Protein AF-A0A1X0RLH8-F1 (afdb_monomer)

Nearest PDB structures (foldseek):
  1o7k-assembly1_C  TM=4.713E-01  e=7.489E+00  Homo sapiens
  7r5j-assembly1_K0  TM=2.345E-01  e=4.997E+00  Homo sapiens

Secondary structure (DSSP, 8-state):
---EEEEEEEEEEEEEEEGGGSSS------EEEPPHHHHHHHHHHHTT-SEEEESS-TT-SEEEESS----------S----------------------SSEEEEBTTTEEEEEEEEEEEEEE-TTS-EEEEEPPHHHHHHHHHHTTT--EEEE--TT-SS-EEEEEPS---TT-SEEEEEEEE-----HHHHHHHHHHHHHHHHTTSSSSS------------

pLDDT: mean 72.89, std 20.02, range [35.66, 94.94]

Mean predicted aligned error: 16.93 Å

Radius of gyration: 30.07 Å; Cα contacts (8 Å, |Δi|>4): 286; chains: 1; bounding box: 44×71×114 Å

InterPro domains:
  IPR004170 WWE domain [PF02825] (14-68)

Solvent-accessible surface area (backbone atoms only — not comparable to full-atom values): 14091 Å² total; per-residue (Å²): 129,85,61,63,30,53,25,35,39,33,57,40,82,45,43,31,34,42,37,55,70,31,94,62,91,39,89,50,91,43,76,39,72,55,53,73,68,47,39,53,53,50,60,65,32,61,84,77,43,53,50,45,75,37,78,66,47,92,71,42,39,28,34,41,34,66,52,82,81,70,75,78,77,77,82,73,71,95,79,82,82,92,76,90,78,94,74,93,72,77,81,77,79,70,80,68,72,69,83,66,95,37,58,78,41,37,54,82,75,46,27,43,79,48,77,41,82,45,44,34,34,53,35,83,40,98,88,73,47,81,45,79,42,72,54,48,79,70,51,39,54,53,57,64,65,32,66,75,87,48,48,66,48,82,44,73,45,93,92,44,100,58,66,31,36,38,39,43,56,77,88,66,77,85,83,53,58,65,42,84,42,37,36,34,33,57,66,77,71,52,66,69,57,53,52,51,52,50,54,53,53,50,47,63,56,54,65,74,70,69,81,81,80,82,81,89,83,81,92,75,90,79,86,82,134

Sequence (225 aa):
MDHTRGIFRTLEPVWYFQSNLAAVNQLNHEWSRFDDQSQYILENAYHTQSDCTLSQSSLGPCTVVFKSAIPKKDRRSMFSLPIKEHHSSMPTLRTVSAPAMGRTFILNKHIRRTVSPVWWFEQDLPDGSKGMCRFDDRNQVRLEALSEGRTRLVLQDNAFDVPFTVVLDGPKDRELKEEVRGFLYFETVSTAFQLAYNALQDKSHQESYLYDDQLETGLTRRFSI

Organism: Rhizopus microsporus (NCBI:txid58291)

Foldseek 3Di:
DFQKKWKKKAWDKWKWFQPVLQPPPDPDRDIDTKDPVVRVQCVVCLVPHQKGWDCDISNHTEIEGNHPPPPPPPPPDPDDDDDDDDDDDDPDPPPPPPPRPHYYHYEPPGMDIDIAMWMWIWDQDPVRDIDIDTFDPVVRVVVVVCLPPHQKDWDDGPVDPDIKMGGFDHNDDPPDRMDRGGMIGDPPDPVVVVVVVVVVVVVVVVVVPPPPPPDDDDDDDDDDD

Structure (mmCIF, N/CA/C/O backbone):
data_AF-A0A1X0RLH8-F1
#
_entry.id   AF-A0A1X0RLH8-F1
#
loop_
_atom_site.group_PDB
_atom_site.id
_atom_site.type_symbol
_atom_site.label_atom_id
_atom_site.label_alt_id
_atom_site.label_comp_id
_atom_site.label_asym_id
_atom_site.label_entity_id
_atom_site.label_seq_id
_atom_site.pdbx_PDB_ins_code
_atom_site.Cartn_x
_atom_site.Cartn_y
_atom_site.Cartn_z
_atom_site.occupancy
_atom_site.B_iso_or_equiv
_atom_site.auth_seq_id
_atom_site.auth_comp_id
_atom_site.auth_asym_id
_atom_site.auth_atom_id
_atom_site.pdbx_PDB_model_num
ATOM 1 N N . MET A 1 1 ? -10.562 14.704 25.749 1.00 41.97 1 MET A N 1
ATOM 2 C CA . MET A 1 1 ? -10.357 14.947 24.308 1.00 41.97 1 MET A CA 1
ATOM 3 C C . MET A 1 1 ? -10.370 13.593 23.649 1.00 41.97 1 MET A C 1
ATOM 5 O O . MET A 1 1 ? -9.710 12.697 24.162 1.00 41.97 1 MET A O 1
ATOM 9 N N . ASP A 1 2 ? -11.204 13.410 22.637 1.00 49.22 2 ASP A N 1
ATOM 10 C CA . ASP A 1 2 ? -11.434 12.102 22.034 1.00 49.22 2 ASP A CA 1
ATOM 11 C C . ASP A 1 2 ? -10.179 11.654 21.284 1.00 49.22 2 ASP A C 1
ATOM 13 O O . ASP A 1 2 ? -9.870 12.143 20.204 1.00 49.22 2 ASP A O 1
ATOM 17 N N . HIS A 1 3 ? -9.435 10.724 21.885 1.00 72.38 3 HIS A N 1
ATOM 18 C CA . HIS A 1 3 ? -8.233 10.114 21.314 1.00 72.38 3 HIS A CA 1
ATOM 19 C C . HIS A 1 3 ? -8.620 9.018 20.305 1.00 72.38 3 HIS A C 1
ATOM 21 O O . HIS A 1 3 ? -8.108 7.899 20.353 1.00 72.38 3 HIS A O 1
ATOM 27 N N . THR A 1 4 ? -9.592 9.321 19.446 1.00 84.19 4 THR A N 1
ATOM 28 C CA . THR A 1 4 ? -10.105 8.397 18.434 1.00 84.19 4 THR A CA 1
ATOM 29 C C . THR A 1 4 ? -9.594 8.837 17.074 1.00 84.19 4 THR A C 1
ATOM 31 O O . THR A 1 4 ? -9.711 10.009 16.726 1.00 84.19 4 THR A O 1
ATOM 34 N N . ARG A 1 5 ? -9.029 7.908 16.303 1.00 89.38 5 ARG A N 1
ATOM 35 C CA . ARG A 1 5 ? -8.501 8.167 14.956 1.00 89.38 5 ARG A CA 1
ATOM 36 C C . ARG A 1 5 ? -9.155 7.228 13.957 1.00 89.38 5 ARG A C 1
ATOM 38 O O . ARG A 1 5 ? -9.332 6.049 14.254 1.00 89.38 5 ARG A O 1
ATOM 45 N N . GLY A 1 6 ? -9.512 7.736 12.782 1.00 90.50 6 GLY A N 1
ATOM 46 C CA . GLY A 1 6 ? -10.029 6.901 11.700 1.00 90.50 6 GLY A CA 1
ATOM 47 C C . GLY A 1 6 ? -8.963 5.940 11.173 1.00 90.50 6 GLY A C 1
ATOM 48 O O . GLY A 1 6 ? -7.783 6.290 11.115 1.00 90.50 6 GLY A O 1
ATOM 49 N N . ILE A 1 7 ? -9.384 4.735 10.788 1.00 91.44 7 ILE A N 1
ATOM 50 C CA . ILE A 1 7 ? -8.547 3.738 10.114 1.00 91.44 7 ILE A CA 1
ATOM 51 C C . ILE A 1 7 ? -9.090 3.489 8.717 1.00 91.44 7 ILE A C 1
ATOM 53 O O . ILE A 1 7 ? -10.290 3.277 8.519 1.00 91.44 7 ILE A O 1
ATOM 57 N N . PHE A 1 8 ? -8.175 3.447 7.759 1.00 90.38 8 PHE A N 1
ATOM 58 C CA . PHE A 1 8 ? -8.491 3.324 6.348 1.00 90.38 8 PHE A CA 1
ATOM 59 C C . PHE A 1 8 ? -7.667 2.202 5.729 1.00 90.38 8 PHE A C 1
ATOM 61 O O . PHE A 1 8 ? -6.520 1.971 6.118 1.00 90.38 8 PHE A O 1
ATOM 68 N N . ARG A 1 9 ? -8.249 1.515 4.749 1.00 89.06 9 ARG A N 1
ATOM 69 C CA . ARG A 1 9 ? -7.548 0.546 3.905 1.00 89.06 9 ARG A CA 1
ATOM 70 C C . ARG A 1 9 ? -7.634 1.013 2.464 1.00 89.06 9 ARG A C 1
ATOM 72 O O . ARG A 1 9 ? -8.730 1.245 1.960 1.00 89.06 9 ARG A O 1
ATOM 79 N N . THR A 1 10 ? -6.488 1.120 1.808 1.00 90.12 10 THR A N 1
ATOM 80 C CA . THR A 1 10 ? -6.389 1.410 0.377 1.00 90.12 10 THR A CA 1
ATOM 81 C C . THR A 1 10 ? -5.783 0.228 -0.364 1.00 90.12 10 THR A C 1
ATOM 83 O O . THR A 1 10 ? -5.156 -0.649 0.233 1.00 90.12 10 THR A O 1
ATOM 86 N N . LEU A 1 11 ? -5.991 0.185 -1.677 1.00 89.69 11 LEU A N 1
ATOM 87 C CA . LEU A 1 11 ? -5.309 -0.736 -2.579 1.00 89.69 11 LEU A CA 1
ATOM 88 C C . LEU A 1 11 ? -4.270 0.034 -3.390 1.00 89.69 11 LEU A C 1
ATOM 90 O O . LEU A 1 11 ? -4.620 0.813 -4.278 1.00 89.69 11 LEU A O 1
ATOM 94 N N . GLU A 1 12 ? -2.994 -0.210 -3.109 1.00 89.62 12 GLU A N 1
ATOM 95 C CA . GLU A 1 12 ? -1.893 0.513 -3.742 1.00 89.62 12 GLU A CA 1
ATOM 96 C C . GLU A 1 12 ? -1.077 -0.390 -4.662 1.00 89.62 12 GLU A C 1
ATOM 98 O O . GLU A 1 12 ? -0.872 -1.573 -4.364 1.00 89.62 12 GLU A O 1
ATOM 103 N N . PRO A 1 13 ? -0.588 0.139 -5.794 1.00 91.69 13 PRO A N 1
ATOM 104 C CA . PRO A 1 13 ? 0.388 -0.572 -6.592 1.00 91.69 13 PRO A CA 1
ATOM 105 C C . PRO A 1 13 ? 1.715 -0.654 -5.839 1.00 91.69 13 PRO A C 1
ATOM 107 O O . PRO A 1 13 ? 2.260 0.351 -5.392 1.00 91.69 13 PRO A O 1
ATOM 110 N N . VAL A 1 14 ? 2.248 -1.868 -5.726 1.00 92.75 14 VAL A N 1
ATOM 111 C CA . VAL A 1 14 ? 3.523 -2.129 -5.061 1.00 92.75 14 VAL A CA 1
ATOM 112 C C . VAL A 1 14 ? 4.443 -2.914 -5.984 1.00 92.75 14 VAL A C 1
ATOM 114 O O . VAL A 1 14 ? 4.065 -3.909 -6.611 1.00 92.75 14 VAL A O 1
ATOM 117 N N . TRP A 1 15 ? 5.681 -2.447 -6.038 1.00 94.62 15 TRP A N 1
ATOM 118 C CA . TRP A 1 15 ? 6.774 -2.982 -6.821 1.00 94.62 15 TRP A CA 1
ATOM 119 C C . TRP A 1 15 ? 7.726 -3.787 -5.941 1.00 94.62 15 TRP A C 1
ATOM 121 O O . TRP A 1 15 ? 8.166 -3.333 -4.880 1.00 94.62 15 TRP A O 1
ATOM 131 N N . TYR A 1 16 ? 8.072 -4.976 -6.420 1.00 93.69 16 TYR A N 1
ATOM 132 C CA . TYR A 1 16 ? 8.975 -5.912 -5.765 1.00 93.69 16 TYR A CA 1
ATOM 133 C C . TYR A 1 16 ? 10.093 -6.336 -6.711 1.00 93.69 16 TYR A C 1
ATOM 135 O O . TYR A 1 16 ? 9.887 -6.437 -7.920 1.00 93.69 16 TYR A O 1
ATOM 143 N N . PHE A 1 17 ? 11.251 -6.666 -6.157 1.00 92.75 17 PHE A N 1
ATOM 144 C CA . PHE A 1 17 ? 12.374 -7.268 -6.865 1.00 92.75 17 PHE A CA 1
ATOM 145 C C . PHE A 1 17 ? 12.786 -8.581 -6.202 1.00 92.75 17 PHE A C 1
ATOM 147 O O . PHE A 1 17 ? 12.526 -8.794 -5.019 1.00 92.75 17 PHE A O 1
ATOM 154 N N . GLN A 1 18 ? 13.424 -9.472 -6.957 1.00 90.31 18 GLN A N 1
ATOM 155 C CA . GLN A 1 18 ? 13.979 -10.696 -6.380 1.00 90.31 18 GLN A CA 1
ATOM 156 C C . GLN A 1 18 ? 15.197 -10.365 -5.512 1.00 90.31 18 GLN A C 1
ATOM 158 O O . GLN A 1 18 ? 16.132 -9.715 -5.978 1.00 90.31 18 GLN A O 1
ATOM 163 N N . SER A 1 19 ? 15.206 -10.825 -4.264 1.00 86.19 19 SER A N 1
ATOM 164 C CA . SER A 1 19 ? 16.234 -10.504 -3.267 1.00 86.19 19 SER A CA 1
ATOM 165 C C . SER A 1 19 ? 17.647 -10.908 -3.707 1.00 86.19 19 SER A C 1
ATOM 167 O O . SER A 1 19 ? 18.605 -10.185 -3.453 1.00 86.19 19 SER A O 1
ATOM 169 N N . ASN A 1 20 ? 17.778 -11.986 -4.486 1.00 83.00 20 ASN A N 1
ATOM 170 C CA . ASN A 1 20 ? 19.047 -12.430 -5.076 1.00 83.00 20 ASN A CA 1
ATOM 171 C C . ASN A 1 20 ? 19.673 -11.442 -6.088 1.00 83.00 20 ASN A C 1
ATOM 173 O O . ASN A 1 20 ? 20.815 -11.632 -6.508 1.00 83.00 20 ASN A O 1
ATOM 177 N N . LEU A 1 21 ? 18.941 -10.406 -6.512 1.00 82.00 21 LEU A N 1
ATOM 178 C CA . LEU A 1 21 ? 19.456 -9.333 -7.367 1.00 82.00 21 LEU A CA 1
ATOM 179 C C . LEU A 1 21 ? 20.222 -8.279 -6.560 1.00 82.00 21 LEU A C 1
ATOM 181 O O . LEU A 1 21 ? 21.076 -7.582 -7.125 1.00 82.00 21 LEU A O 1
ATOM 185 N N . ALA A 1 22 ? 19.927 -8.154 -5.262 1.00 77.88 22 ALA A N 1
ATOM 186 C CA . ALA A 1 22 ? 20.691 -7.313 -4.359 1.00 77.88 22 ALA A CA 1
ATOM 187 C C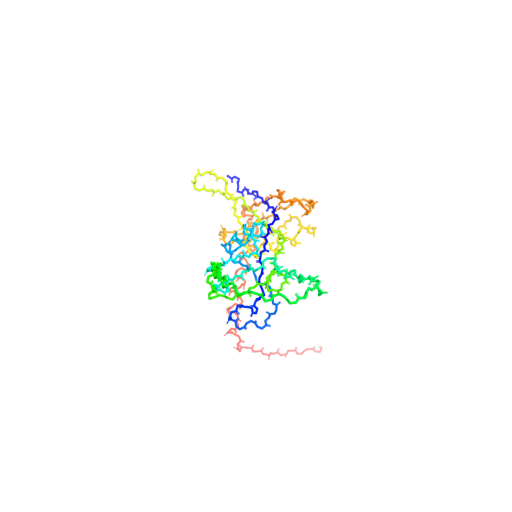 . ALA A 1 22 ? 22.068 -7.954 -4.143 1.00 77.88 22 ALA A C 1
ATOM 189 O O . ALA A 1 22 ? 22.188 -9.155 -3.919 1.00 77.88 22 ALA A O 1
ATOM 190 N N . ALA A 1 23 ? 23.134 -7.156 -4.225 1.00 63.75 23 ALA A N 1
ATOM 191 C CA . ALA A 1 23 ? 24.523 -7.631 -4.188 1.00 63.75 23 ALA A CA 1
ATOM 192 C C . ALA A 1 23 ? 24.965 -8.236 -2.833 1.00 63.75 23 ALA A C 1
ATOM 194 O O . ALA A 1 23 ? 26.146 -8.508 -2.635 1.00 63.75 23 ALA A O 1
ATOM 195 N N . VAL A 1 24 ? 24.038 -8.438 -1.897 1.00 58.38 24 VAL A N 1
ATOM 196 C CA . VAL A 1 24 ? 24.303 -8.879 -0.531 1.00 58.38 24 VAL A CA 1
ATOM 197 C C . VAL A 1 24 ? 23.815 -10.313 -0.393 1.00 58.38 24 VAL A C 1
ATOM 199 O O . VAL A 1 24 ? 22.641 -10.489 -0.127 1.00 58.38 24 VAL A O 1
ATOM 202 N N . ASN A 1 25 ? 24.691 -11.305 -0.609 1.00 52.59 25 ASN A N 1
ATOM 203 C CA . ASN A 1 25 ? 24.665 -12.704 -0.119 1.00 52.59 25 ASN A CA 1
ATOM 204 C C . ASN A 1 25 ? 23.307 -13.387 0.195 1.00 52.59 25 ASN A C 1
ATOM 206 O O . ASN A 1 25 ? 23.233 -14.267 1.050 1.00 52.59 25 ASN A O 1
ATOM 210 N N . GLN A 1 26 ? 22.230 -13.032 -0.496 1.00 56.72 26 GLN A N 1
ATOM 211 C CA . GLN A 1 26 ? 20.898 -13.569 -0.280 1.00 56.72 26 GLN A CA 1
ATOM 212 C C . GLN A 1 26 ? 20.671 -14.632 -1.349 1.00 56.72 26 GLN A C 1
ATOM 214 O O . GLN A 1 26 ? 20.258 -14.354 -2.471 1.00 56.72 26 GLN A O 1
ATOM 219 N N . LEU A 1 27 ? 20.979 -15.879 -0.986 1.00 58.53 27 LEU A N 1
ATOM 220 C CA . LEU A 1 27 ? 20.649 -17.073 -1.775 1.00 58.53 27 LEU A CA 1
ATOM 221 C C . LEU A 1 27 ? 19.135 -17.354 -1.806 1.00 58.53 27 LEU A C 1
ATOM 223 O O . LEU A 1 27 ? 18.689 -18.274 -2.489 1.00 58.53 27 LEU A O 1
ATOM 227 N N . ASN A 1 28 ? 18.339 -16.568 -1.082 1.00 66.69 28 ASN A N 1
ATOM 228 C CA . ASN A 1 28 ? 16.902 -16.749 -1.000 1.00 66.69 28 ASN A CA 1
ATOM 229 C C . ASN A 1 28 ? 16.221 -16.122 -2.223 1.00 66.69 28 ASN A C 1
ATOM 231 O O . ASN A 1 28 ? 16.424 -14.952 -2.550 1.00 66.69 28 ASN A O 1
ATOM 235 N N . HIS A 1 29 ? 15.354 -16.895 -2.879 1.00 74.69 29 HIS A N 1
ATOM 236 C CA . HIS A 1 29 ? 14.470 -16.432 -3.955 1.00 74.69 29 HIS A CA 1
ATOM 237 C C . HIS A 1 29 ? 13.247 -15.671 -3.417 1.00 74.69 29 HIS A C 1
ATOM 239 O O . HIS A 1 29 ? 12.123 -15.844 -3.895 1.00 74.69 29 HIS A O 1
ATOM 245 N N . GLU A 1 30 ? 13.462 -14.850 -2.396 1.00 86.31 30 GLU A N 1
ATOM 246 C CA . GLU A 1 30 ? 12.427 -14.013 -1.806 1.00 86.31 30 GLU A CA 1
ATOM 247 C C . GLU A 1 30 ? 12.185 -12.763 -2.660 1.00 86.31 30 GLU A C 1
ATOM 249 O O . GLU A 1 30 ? 12.965 -12.422 -3.555 1.00 86.31 30 GLU A O 1
ATOM 254 N N . TRP A 1 31 ? 11.042 -12.119 -2.429 1.00 88.44 31 TRP A N 1
ATOM 255 C CA . TRP A 1 31 ? 10.674 -10.866 -3.078 1.00 88.44 31 TRP A CA 1
ATOM 256 C C . TRP A 1 31 ? 10.761 -9.743 -2.054 1.00 88.44 31 TRP A C 1
ATOM 258 O O . TRP A 1 31 ? 10.062 -9.764 -1.044 1.00 88.44 31 TRP A O 1
ATOM 268 N N . SER A 1 32 ? 11.587 -8.744 -2.338 1.00 89.75 32 SER A N 1
ATOM 269 C CA . SER A 1 32 ? 11.759 -7.560 -1.502 1.00 89.75 32 SER A CA 1
ATOM 270 C C . SER A 1 32 ? 11.068 -6.358 -2.134 1.00 89.75 32 SER A C 1
ATOM 272 O O . SER A 1 32 ? 11.054 -6.202 -3.356 1.00 89.75 32 SER A O 1
ATOM 274 N N . ARG A 1 33 ? 10.460 -5.516 -1.298 1.00 89.50 33 ARG A N 1
ATOM 275 C CA . ARG A 1 33 ? 9.772 -4.293 -1.724 1.00 89.50 33 ARG A CA 1
ATOM 276 C C . ARG A 1 33 ? 10.803 -3.211 -2.079 1.00 89.50 33 ARG A C 1
ATOM 278 O O . ARG A 1 33 ? 11.802 -3.070 -1.380 1.00 89.50 33 ARG A O 1
ATOM 285 N N . PHE A 1 34 ? 10.559 -2.447 -3.145 1.00 91.94 34 PHE A N 1
ATOM 286 C CA . PHE A 1 34 ? 11.322 -1.219 -3.424 1.00 91.94 34 PHE A CA 1
ATOM 287 C C . PHE A 1 34 ? 11.038 -0.127 -2.383 1.00 91.94 34 PHE A C 1
ATOM 289 O O . PHE A 1 34 ? 9.922 -0.061 -1.865 1.00 91.94 34 PHE A O 1
ATOM 296 N N . ASP A 1 35 ? 12.012 0.752 -2.138 1.00 91.12 35 ASP A N 1
ATOM 297 C CA . ASP A 1 35 ? 11.838 1.964 -1.328 1.00 91.12 35 ASP A CA 1
ATOM 298 C C . ASP A 1 35 ? 10.769 2.907 -1.911 1.00 91.12 35 ASP A C 1
ATOM 300 O O . ASP A 1 35 ? 10.480 2.863 -3.108 1.00 91.12 35 ASP A O 1
ATOM 304 N N . ASP A 1 36 ? 10.185 3.769 -1.075 1.00 89.00 36 ASP A N 1
ATOM 305 C CA . ASP A 1 36 ? 9.026 4.590 -1.456 1.00 89.00 36 ASP A CA 1
ATOM 306 C C . ASP A 1 36 ? 9.303 5.527 -2.647 1.00 89.00 36 ASP A C 1
ATOM 308 O O . ASP A 1 36 ? 8.425 5.734 -3.488 1.00 89.00 36 ASP A O 1
ATOM 312 N N . GLN A 1 37 ? 10.535 6.029 -2.791 1.00 92.44 37 GLN A N 1
ATOM 313 C CA . GLN A 1 37 ? 10.908 6.869 -3.930 1.00 92.44 37 GLN A CA 1
ATOM 314 C C . GLN A 1 37 ? 10.928 6.053 -5.229 1.00 92.44 37 GLN A C 1
ATOM 316 O O . GLN A 1 37 ? 10.357 6.468 -6.242 1.00 92.44 37 GLN A O 1
ATOM 321 N N . SER A 1 38 ? 11.545 4.870 -5.204 1.00 94.12 38 SER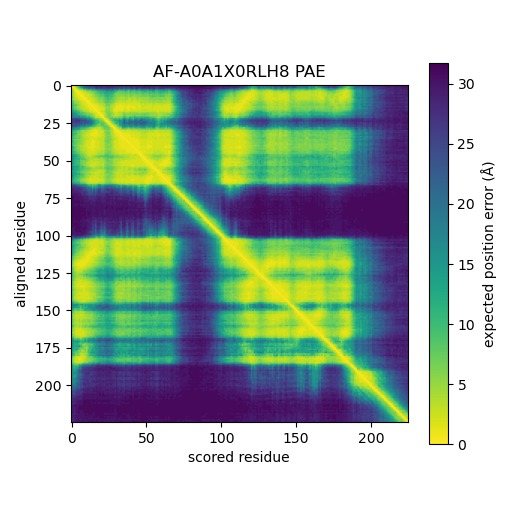 A N 1
ATOM 322 C CA . SER A 1 38 ? 11.552 3.943 -6.339 1.00 94.12 38 SER A CA 1
ATOM 323 C C . SER A 1 38 ? 10.138 3.470 -6.703 1.00 94.12 38 SER A C 1
ATOM 325 O O . SER A 1 38 ? 9.817 3.390 -7.889 1.00 94.12 38 SER A O 1
ATOM 327 N N . GLN A 1 39 ? 9.274 3.205 -5.713 1.00 93.62 39 GLN A N 1
ATOM 328 C CA . GLN A 1 39 ? 7.858 2.858 -5.927 1.00 93.62 39 GLN A CA 1
ATOM 329 C C . GLN A 1 39 ? 7.141 3.939 -6.741 1.00 93.62 39 GLN A C 1
ATOM 331 O O . GLN A 1 39 ? 6.523 3.643 -7.765 1.00 93.62 39 GLN A O 1
ATOM 336 N N . TYR A 1 40 ? 7.274 5.196 -6.306 1.00 92.81 40 TYR A N 1
ATOM 337 C CA . TYR A 1 40 ? 6.650 6.349 -6.950 1.00 92.81 40 TYR A CA 1
ATOM 338 C C . TYR A 1 40 ? 7.135 6.539 -8.394 1.00 92.81 40 TYR A C 1
ATOM 340 O O . TYR A 1 40 ? 6.331 6.729 -9.310 1.00 92.81 40 TYR A O 1
ATOM 348 N N . ILE A 1 41 ? 8.449 6.454 -8.621 1.00 94.31 41 ILE A N 1
ATOM 349 C CA . ILE A 1 41 ? 9.037 6.631 -9.955 1.00 94.31 41 ILE A CA 1
ATOM 350 C C . ILE A 1 41 ? 8.574 5.523 -10.913 1.00 94.31 41 ILE A C 1
ATOM 352 O O . ILE A 1 41 ? 8.163 5.819 -12.039 1.00 94.31 41 ILE A O 1
ATOM 356 N N . LEU A 1 42 ? 8.613 4.260 -10.472 1.00 94.94 42 LEU A N 1
ATOM 357 C CA . LEU A 1 42 ? 8.204 3.119 -11.294 1.00 94.94 42 LEU A CA 1
ATOM 358 C C . LEU A 1 42 ? 6.725 3.191 -11.666 1.00 94.94 42 LEU A C 1
ATOM 360 O O . LEU A 1 42 ? 6.385 2.977 -12.829 1.00 94.94 42 LEU A O 1
ATOM 364 N N . GLU A 1 43 ? 5.854 3.521 -10.712 1.00 94.88 43 GLU A N 1
ATOM 365 C CA . GLU A 1 43 ? 4.417 3.586 -10.971 1.00 94.88 43 GLU A CA 1
ATOM 366 C C . GLU A 1 43 ? 4.052 4.700 -11.960 1.00 94.88 43 GLU A C 1
ATOM 368 O O . GLU A 1 43 ? 3.265 4.470 -12.881 1.00 94.88 43 GLU A O 1
ATOM 373 N N . ASN A 1 44 ? 4.678 5.875 -11.846 1.00 93.44 44 ASN A N 1
ATOM 374 C CA . ASN A 1 44 ? 4.454 6.979 -12.783 1.00 93.44 44 ASN A CA 1
ATOM 375 C C . ASN A 1 44 ? 4.922 6.648 -14.208 1.00 93.44 44 ASN A C 1
ATOM 377 O O . ASN A 1 44 ? 4.258 6.991 -15.193 1.00 93.44 44 ASN A O 1
ATOM 381 N N . ALA A 1 45 ? 6.064 5.968 -14.332 1.00 93.38 45 ALA A N 1
ATOM 382 C CA . ALA A 1 45 ? 6.611 5.584 -15.627 1.00 93.38 45 ALA A CA 1
ATOM 383 C C . ALA A 1 45 ? 5.843 4.413 -16.265 1.00 93.38 45 ALA A C 1
ATOM 385 O O . ALA A 1 45 ? 5.743 4.341 -17.489 1.00 93.38 45 ALA A O 1
ATOM 386 N N . TYR A 1 46 ? 5.255 3.516 -15.468 1.00 93.31 46 TYR A N 1
ATOM 387 C CA . TYR A 1 46 ? 4.650 2.271 -15.951 1.00 93.31 46 TYR A CA 1
ATOM 388 C C . TYR A 1 46 ? 3.541 2.463 -16.995 1.00 93.31 46 TYR A C 1
ATOM 390 O O . TYR A 1 46 ? 3.450 1.698 -17.960 1.00 93.31 46 TYR A O 1
ATOM 398 N N . HIS A 1 47 ? 2.712 3.497 -16.833 1.00 87.69 47 HIS A N 1
ATOM 399 C CA . HIS A 1 47 ? 1.592 3.760 -17.745 1.00 87.69 47 HIS A CA 1
ATOM 400 C C . HIS A 1 47 ? 2.007 4.513 -19.013 1.00 87.69 47 HIS A C 1
ATOM 402 O O . HIS A 1 47 ? 1.304 4.447 -20.021 1.00 87.69 47 HIS A O 1
ATOM 408 N N . THR A 1 48 ? 3.144 5.213 -18.983 1.00 88.69 48 THR A N 1
ATOM 409 C CA . THR A 1 48 ? 3.535 6.183 -20.020 1.00 88.69 48 THR A CA 1
ATOM 410 C C . THR A 1 48 ? 4.773 5.774 -20.819 1.00 88.69 48 THR A C 1
ATOM 412 O O . THR A 1 48 ? 4.906 6.171 -21.976 1.00 88.69 48 THR A O 1
ATOM 415 N N . GLN A 1 49 ? 5.658 4.955 -20.248 1.00 91.06 49 GLN A N 1
ATOM 416 C CA . GLN A 1 49 ? 6.966 4.609 -20.810 1.00 91.06 49 GLN A CA 1
ATOM 417 C C . GLN A 1 49 ? 7.089 3.100 -21.091 1.00 91.06 49 GLN A C 1
ATOM 419 O O . GLN A 1 49 ? 6.294 2.277 -20.631 1.00 91.06 49 GLN A O 1
ATOM 424 N N . SER A 1 50 ? 8.076 2.716 -21.905 1.00 90.06 50 SER A N 1
ATOM 425 C CA . SER A 1 50 ? 8.431 1.306 -22.153 1.00 90.06 50 SER A CA 1
ATOM 426 C C . SER A 1 50 ? 9.365 0.732 -21.092 1.00 90.06 50 SER A C 1
ATOM 428 O O . SER A 1 50 ? 9.361 -0.476 -20.843 1.00 90.06 50 SER A O 1
ATOM 430 N N . ASP A 1 51 ? 10.156 1.605 -20.488 1.00 92.75 51 ASP A N 1
ATOM 431 C CA . ASP A 1 51 ? 11.176 1.343 -19.492 1.00 92.75 51 ASP A CA 1
ATOM 432 C C . ASP A 1 51 ? 11.306 2.546 -18.549 1.00 92.75 51 ASP A C 1
ATOM 434 O O . ASP A 1 51 ? 10.747 3.612 -18.790 1.00 92.75 51 ASP A O 1
ATOM 438 N N . CYS A 1 52 ? 12.007 2.352 -17.439 1.00 93.62 52 CYS A N 1
ATOM 439 C CA . CYS A 1 52 ? 12.235 3.367 -16.426 1.00 93.62 52 CYS A CA 1
ATOM 440 C C . CYS A 1 52 ? 13.640 3.207 -15.856 1.00 93.62 52 CYS A C 1
ATOM 442 O O . CYS A 1 52 ? 14.027 2.110 -15.454 1.00 93.62 52 CYS A O 1
ATOM 444 N N . THR A 1 53 ? 14.407 4.292 -15.808 1.00 93.12 53 THR A N 1
ATOM 445 C CA . THR A 1 53 ? 15.746 4.282 -15.213 1.00 93.12 53 THR A CA 1
ATOM 446 C C . THR A 1 53 ? 15.684 4.809 -13.787 1.00 93.12 53 THR A C 1
ATOM 448 O O . THR A 1 53 ? 15.284 5.947 -13.553 1.00 93.12 53 THR A O 1
ATOM 451 N N . LEU A 1 54 ? 16.114 3.979 -12.841 1.00 92.12 54 LEU A N 1
ATOM 452 C CA . LEU A 1 54 ? 16.286 4.324 -11.438 1.00 92.12 54 LEU A CA 1
ATOM 453 C C . LEU A 1 54 ? 17.756 4.662 -11.195 1.00 92.12 54 LEU A C 1
ATOM 455 O O . LEU A 1 54 ? 18.615 3.781 -11.207 1.00 92.12 54 LEU A O 1
ATOM 459 N N . SER A 1 55 ? 18.054 5.940 -10.967 1.00 87.94 55 SER A N 1
ATOM 460 C CA . SER A 1 55 ? 19.419 6.397 -10.662 1.00 87.94 55 SER A CA 1
ATOM 461 C C . SER A 1 55 ? 19.885 5.960 -9.271 1.00 87.94 55 SER A C 1
ATOM 463 O O . SER A 1 55 ? 21.072 5.724 -9.061 1.00 87.94 55 SER A O 1
ATOM 465 N N . GLN A 1 56 ? 18.954 5.852 -8.323 1.00 85.06 56 GLN A N 1
ATOM 466 C CA . GLN A 1 56 ? 19.182 5.392 -6.956 1.00 85.06 56 GLN A CA 1
ATOM 467 C C . GLN A 1 56 ? 18.060 4.418 -6.599 1.00 85.06 56 GLN A C 1
ATOM 469 O O . GLN A 1 56 ? 16.890 4.741 -6.777 1.00 85.06 56 GLN A O 1
ATOM 474 N N . SER A 1 57 ? 18.423 3.216 -6.160 1.00 87.00 57 SER A N 1
ATOM 475 C CA . SER A 1 57 ? 17.485 2.196 -5.683 1.00 87.00 57 SER A CA 1
ATOM 476 C C . SER A 1 57 ? 18.214 1.223 -4.758 1.00 87.00 57 SER A C 1
ATOM 478 O O . SER A 1 57 ? 19.450 1.188 -4.746 1.00 87.00 57 SER A O 1
ATOM 480 N N . SER A 1 58 ? 17.476 0.361 -4.056 1.00 85.06 58 SER A N 1
ATOM 481 C CA . SER A 1 58 ? 18.053 -0.747 -3.274 1.00 85.06 58 SER A CA 1
ATOM 482 C C . SER A 1 58 ? 18.930 -1.707 -4.101 1.00 85.06 58 SER A C 1
ATOM 484 O O . SER A 1 58 ? 19.736 -2.445 -3.540 1.00 85.06 58 SER A O 1
ATOM 486 N N . LEU A 1 59 ? 18.803 -1.697 -5.433 1.00 85.44 59 LEU A N 1
ATOM 487 C CA . LEU A 1 59 ? 19.599 -2.499 -6.372 1.00 85.44 59 LEU A CA 1
ATOM 488 C C . LEU A 1 59 ? 20.769 -1.719 -7.001 1.00 85.44 59 LEU A C 1
ATOM 490 O O . LEU A 1 59 ? 21.474 -2.254 -7.860 1.00 85.44 59 LEU A O 1
ATOM 494 N N . GLY A 1 60 ? 20.972 -0.463 -6.595 1.00 86.44 60 GLY A N 1
ATOM 495 C CA . GLY A 1 60 ? 21.849 0.493 -7.268 1.00 86.44 60 GLY A CA 1
ATOM 496 C C . GLY A 1 60 ? 21.219 1.093 -8.535 1.00 86.44 60 GLY A C 1
ATOM 497 O O . GLY A 1 60 ? 20.018 0.919 -8.776 1.00 86.44 60 GLY A O 1
ATOM 498 N N . PRO A 1 61 ? 22.006 1.817 -9.352 1.00 89.50 61 PRO A N 1
ATOM 499 C CA . PRO A 1 61 ? 21.539 2.355 -10.625 1.00 89.50 61 PRO A CA 1
ATOM 500 C C . PRO A 1 61 ? 21.097 1.229 -11.570 1.00 89.50 61 PRO A C 1
ATOM 502 O O . PRO A 1 61 ? 21.867 0.305 -11.856 1.00 89.50 61 PRO A O 1
ATOM 505 N N . CYS A 1 62 ? 19.857 1.275 -12.054 1.00 91.00 62 CYS A N 1
ATOM 506 C CA . CYS A 1 62 ? 19.304 0.226 -12.909 1.00 91.00 62 CYS A CA 1
ATOM 507 C C . CYS A 1 62 ? 18.206 0.731 -13.849 1.00 91.00 62 CYS A C 1
ATOM 509 O O . CYS A 1 62 ? 17.632 1.797 -13.646 1.00 91.00 62 CYS A O 1
ATOM 511 N N . THR A 1 63 ? 17.897 -0.061 -14.874 1.00 93.19 63 THR A N 1
ATOM 512 C CA . THR A 1 63 ? 16.794 0.208 -15.806 1.00 93.19 63 THR A CA 1
ATOM 513 C C . THR A 1 63 ? 15.784 -0.929 -15.747 1.00 93.19 63 THR A C 1
ATOM 515 O O . THR A 1 63 ? 16.137 -2.093 -15.931 1.00 93.19 63 THR A O 1
ATOM 518 N N . VAL A 1 64 ? 14.519 -0.600 -15.504 1.00 93.25 64 VAL A N 1
ATOM 519 C CA . VAL A 1 64 ? 13.390 -1.529 -15.452 1.00 93.25 64 VAL A CA 1
ATOM 520 C C . VAL A 1 64 ? 12.623 -1.461 -16.761 1.00 93.25 64 VAL A C 1
ATOM 522 O O . VAL A 1 64 ? 12.063 -0.428 -17.098 1.00 93.25 64 VAL A O 1
ATOM 525 N N . VAL A 1 65 ? 12.563 -2.567 -17.494 1.00 93.94 65 VAL A N 1
ATOM 526 C CA . VAL A 1 65 ? 11.821 -2.676 -18.754 1.00 93.94 65 VAL A CA 1
ATOM 527 C C . VAL A 1 65 ? 10.424 -3.228 -18.471 1.00 93.94 65 VAL A C 1
ATOM 529 O O . VAL A 1 65 ? 10.284 -4.362 -18.002 1.00 93.94 65 VAL A O 1
ATOM 532 N N . PHE A 1 66 ? 9.386 -2.441 -18.770 1.00 91.56 66 PHE A N 1
ATOM 533 C CA . PHE A 1 66 ? 7.980 -2.791 -18.525 1.00 91.56 66 PHE A CA 1
ATOM 534 C C . PHE A 1 66 ? 7.386 -3.638 -19.644 1.00 91.56 66 PHE A C 1
ATOM 536 O O . PHE A 1 66 ? 6.698 -4.628 -19.398 1.00 91.56 66 PHE A O 1
ATOM 543 N N . LYS A 1 67 ? 7.652 -3.240 -20.889 1.00 83.25 67 LYS A N 1
ATOM 544 C CA . LYS A 1 67 ? 7.191 -3.932 -22.092 1.00 83.25 67 LYS A CA 1
ATOM 545 C C . LYS A 1 67 ? 8.428 -4.391 -22.837 1.00 83.25 67 LYS A C 1
ATOM 547 O O . LYS A 1 67 ? 9.212 -3.570 -23.301 1.00 83.25 67 LYS A O 1
ATOM 552 N N . SER A 1 68 ? 8.612 -5.705 -22.954 1.00 60.47 68 SER A N 1
ATOM 553 C CA . SER A 1 68 ? 9.638 -6.225 -23.853 1.00 60.47 68 SER A CA 1
ATOM 554 C C . SER A 1 68 ? 9.288 -5.740 -25.257 1.00 60.47 68 SER A C 1
ATOM 556 O O . SER A 1 68 ? 8.209 -6.052 -25.768 1.00 60.47 68 SER A O 1
ATOM 558 N N . ALA A 1 69 ? 10.161 -4.931 -25.859 1.00 57.22 69 ALA A N 1
ATOM 559 C CA . ALA A 1 69 ? 10.074 -4.628 -27.273 1.00 57.22 69 ALA A CA 1
ATOM 560 C C . ALA A 1 69 ? 10.255 -5.957 -28.007 1.00 57.22 69 ALA A C 1
ATOM 562 O O . ALA A 1 69 ? 11.378 -6.381 -28.254 1.00 57.22 69 ALA A O 1
ATOM 563 N N . ILE A 1 70 ? 9.155 -6.655 -28.297 1.00 52.25 70 ILE A N 1
ATOM 564 C CA . ILE A 1 70 ? 9.180 -7.794 -29.205 1.00 52.25 70 ILE A CA 1
ATOM 565 C C . ILE A 1 70 ? 9.695 -7.201 -30.515 1.00 52.25 70 ILE A C 1
ATOM 567 O O . ILE A 1 70 ? 8.992 -6.364 -31.097 1.00 52.25 70 ILE A O 1
ATOM 571 N N . PRO A 1 71 ? 10.901 -7.558 -30.993 1.00 47.69 71 PRO A N 1
ATOM 572 C CA . PRO A 1 71 ? 11.281 -7.155 -32.326 1.00 47.69 71 PRO A CA 1
ATOM 573 C C . PRO A 1 71 ? 10.256 -7.821 -33.236 1.00 47.69 71 PRO A C 1
ATOM 575 O O . PRO A 1 71 ? 10.195 -9.050 -33.321 1.00 47.69 71 PRO A O 1
ATOM 578 N N . LYS A 1 72 ? 9.386 -7.022 -33.864 1.00 47.62 72 LYS A N 1
ATOM 579 C CA . LYS A 1 72 ? 8.547 -7.505 -34.956 1.00 47.62 72 LYS A CA 1
ATOM 580 C C . LYS A 1 72 ? 9.530 -8.045 -35.985 1.00 47.62 72 LYS A C 1
ATOM 582 O O . LYS A 1 72 ? 10.184 -7.273 -36.679 1.00 47.62 72 LYS A O 1
ATOM 587 N N . LYS A 1 73 ? 9.706 -9.367 -36.009 1.00 46.69 73 LYS A N 1
ATOM 588 C CA . LYS A 1 73 ? 10.463 -10.060 -37.041 1.00 46.69 73 LYS A CA 1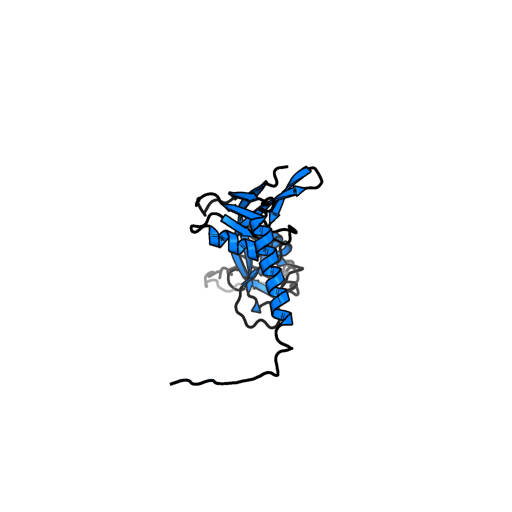
ATOM 589 C C . LYS A 1 73 ? 9.669 -9.825 -38.312 1.00 46.69 73 LYS A C 1
ATOM 591 O O . LYS A 1 73 ? 8.694 -10.525 -38.571 1.00 46.69 73 LYS A O 1
ATOM 596 N N . ASP A 1 74 ? 10.025 -8.763 -39.023 1.00 43.12 74 ASP A N 1
ATOM 597 C CA . ASP A 1 74 ? 9.444 -8.399 -40.301 1.00 43.12 74 ASP A CA 1
ATOM 598 C C . ASP A 1 74 ? 9.764 -9.575 -41.235 1.00 43.12 74 ASP A C 1
ATOM 600 O O . ASP A 1 74 ? 10.856 -9.683 -41.790 1.00 43.12 74 ASP A O 1
ATOM 604 N N . ARG A 1 75 ? 8.845 -10.545 -41.345 1.00 51.22 75 ARG A N 1
ATOM 605 C CA . ARG A 1 75 ? 8.863 -11.565 -42.401 1.00 51.22 75 ARG A CA 1
ATOM 606 C C . ARG A 1 75 ? 8.472 -10.863 -43.701 1.00 51.22 75 ARG A C 1
ATOM 608 O O . ARG A 1 75 ? 7.472 -11.199 -44.327 1.00 51.22 75 ARG A O 1
ATOM 615 N N . ARG A 1 76 ? 9.254 -9.866 -44.112 1.00 51.06 76 ARG A N 1
ATOM 616 C CA . ARG A 1 76 ? 9.193 -9.340 -45.469 1.00 51.06 76 ARG A CA 1
ATOM 617 C C . ARG A 1 76 ? 9.896 -10.342 -46.365 1.00 51.06 76 ARG A C 1
ATOM 619 O O . ARG A 1 76 ? 11.114 -10.379 -46.456 1.00 51.06 76 ARG A O 1
ATOM 626 N N . SER A 1 77 ? 9.063 -11.209 -46.934 1.00 45.56 77 SER A N 1
ATOM 627 C CA . SER A 1 77 ? 9.066 -11.536 -48.356 1.00 45.56 77 SER A CA 1
ATOM 628 C C . SER A 1 77 ? 10.455 -11.665 -48.988 1.00 45.56 77 SER A C 1
ATOM 630 O O . SER A 1 77 ? 1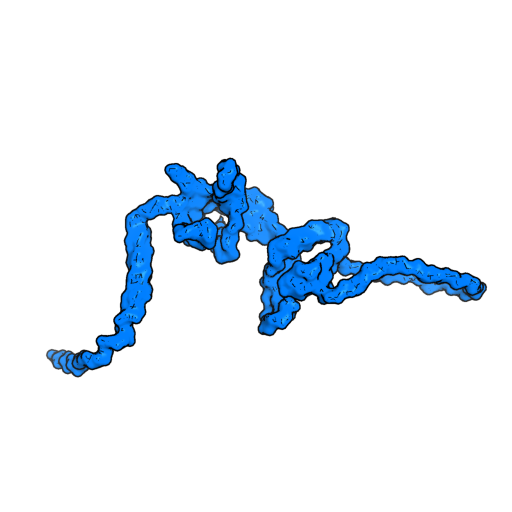1.013 -10.696 -49.498 1.00 45.56 77 SER A O 1
ATOM 632 N N . MET A 1 78 ? 10.980 -12.892 -49.026 1.00 52.25 78 MET A N 1
ATOM 633 C CA . MET A 1 78 ? 11.975 -13.251 -50.032 1.00 52.25 78 MET A CA 1
ATOM 634 C C . MET A 1 78 ? 11.288 -13.189 -51.394 1.00 52.25 78 MET A C 1
ATOM 636 O O . MET A 1 78 ? 10.519 -14.088 -51.691 1.00 52.25 78 MET A O 1
ATOM 640 N N . PHE A 1 79 ? 11.497 -12.110 -52.147 1.00 52.94 79 PHE A N 1
ATOM 641 C CA . PHE A 1 79 ? 11.584 -12.074 -53.613 1.00 52.94 79 PHE A CA 1
ATOM 642 C C . PHE A 1 79 ? 11.762 -10.613 -54.053 1.00 52.94 79 PHE A C 1
ATOM 644 O O . PHE A 1 79 ? 10.792 -9.890 -54.262 1.00 52.94 79 PHE A O 1
ATOM 651 N N . SER A 1 80 ? 13.010 -10.180 -54.220 1.00 40.66 80 SER A N 1
ATOM 652 C CA . SER A 1 80 ? 13.351 -9.144 -55.197 1.00 40.66 80 SER A CA 1
ATOM 653 C C . SER A 1 80 ? 14.810 -9.295 -55.637 1.00 40.66 80 SER A C 1
ATOM 655 O O . SER A 1 80 ? 15.713 -9.537 -54.839 1.00 40.66 80 SER A O 1
ATOM 657 N N . LEU A 1 81 ? 14.981 -9.256 -56.957 1.00 49.81 81 LEU A N 1
ATOM 658 C CA . LEU A 1 81 ? 16.209 -9.435 -57.735 1.00 49.81 81 LEU A CA 1
ATOM 659 C C . LEU A 1 81 ? 17.209 -8.274 -57.534 1.00 49.81 81 LEU A C 1
ATOM 661 O O . LEU A 1 81 ? 16.820 -7.218 -57.033 1.00 49.81 81 LEU A O 1
ATOM 665 N N . PRO A 1 82 ? 18.492 -8.439 -57.922 1.00 48.19 82 PRO A N 1
ATOM 666 C CA . PRO A 1 82 ? 19.540 -7.494 -57.570 1.00 48.19 82 PRO A CA 1
ATOM 667 C C . PRO A 1 82 ? 19.523 -6.290 -58.513 1.00 48.19 82 PRO A C 1
ATOM 669 O O . PRO A 1 82 ? 19.691 -6.437 -59.722 1.00 48.19 82 PRO A O 1
ATOM 672 N N . ILE A 1 83 ? 19.398 -5.089 -57.953 1.00 42.28 83 ILE A N 1
ATOM 673 C CA . ILE A 1 83 ? 19.756 -3.850 -58.645 1.00 42.28 83 ILE A CA 1
ATOM 674 C C . ILE A 1 83 ? 20.941 -3.253 -57.892 1.00 42.28 83 ILE A C 1
ATOM 676 O O . ILE A 1 83 ? 20.841 -2.874 -56.725 1.00 42.28 83 ILE A O 1
ATOM 680 N N . LYS A 1 84 ? 22.091 -3.245 -58.569 1.00 46.84 84 LYS A N 1
ATOM 681 C CA . LYS A 1 84 ? 23.247 -2.424 -58.217 1.00 46.84 84 LYS A CA 1
ATOM 682 C C . LYS A 1 84 ? 22.846 -0.963 -58.392 1.00 46.84 84 LYS A C 1
ATOM 684 O O . LYS A 1 84 ? 22.450 -0.617 -59.494 1.00 46.84 84 LYS A O 1
ATOM 689 N N . GLU A 1 85 ? 23.028 -0.136 -57.367 1.00 40.59 85 GLU A N 1
ATOM 690 C CA . GLU A 1 85 ? 23.627 1.196 -57.512 1.00 40.59 85 GLU A CA 1
ATOM 6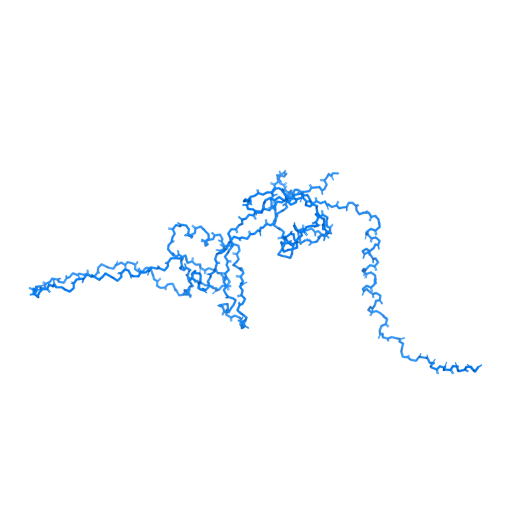91 C C . GLU A 1 85 ? 23.944 1.817 -56.144 1.00 40.59 85 GLU A C 1
ATOM 693 O O . GLU A 1 85 ? 23.206 1.699 -55.167 1.00 40.59 85 GLU A O 1
ATOM 698 N N . HIS A 1 86 ? 25.139 2.395 -56.081 1.00 48.72 86 HIS A N 1
ATOM 699 C CA . HIS A 1 86 ? 25.793 2.953 -54.910 1.00 48.72 86 HIS A CA 1
ATOM 700 C C . HIS A 1 86 ? 25.220 4.321 -54.544 1.00 48.72 86 HIS A C 1
ATOM 702 O O . HIS A 1 86 ? 25.538 5.282 -55.233 1.00 48.72 86 HIS A O 1
ATOM 708 N N . HIS A 1 87 ? 24.552 4.454 -53.393 1.00 44.88 87 HIS A N 1
ATOM 709 C CA . HIS A 1 87 ? 24.452 5.744 -52.699 1.00 44.88 87 HIS A CA 1
ATOM 710 C C . HIS A 1 87 ? 24.586 5.552 -51.184 1.00 44.88 87 HIS A C 1
ATOM 712 O O . HIS A 1 87 ? 23.685 5.076 -50.492 1.00 44.88 87 HIS A O 1
ATOM 718 N N . SER A 1 88 ? 25.763 5.916 -50.685 1.00 43.66 88 SER A N 1
ATOM 719 C CA . SER A 1 88 ? 26.144 5.992 -49.279 1.00 43.66 88 SER A CA 1
ATOM 720 C C . SER A 1 88 ? 25.173 6.897 -48.518 1.00 43.66 88 SER A C 1
ATOM 722 O O . SER A 1 88 ? 25.272 8.119 -48.583 1.00 43.66 88 SER A O 1
ATOM 724 N N . SER A 1 89 ? 24.226 6.306 -47.795 1.00 43.78 89 SER A N 1
ATOM 725 C CA . SER A 1 89 ? 23.363 7.042 -46.871 1.00 43.78 89 SER A CA 1
ATOM 726 C C . SER A 1 89 ? 23.981 6.954 -45.482 1.00 43.78 89 SER A C 1
ATOM 728 O O . SER A 1 89 ? 24.115 5.860 -44.932 1.00 43.78 89 SER A O 1
ATOM 730 N N . MET A 1 90 ? 24.404 8.098 -44.940 1.00 48.47 90 MET A N 1
ATOM 731 C CA . MET A 1 90 ? 24.872 8.203 -43.560 1.00 48.47 90 MET A CA 1
ATOM 732 C C . MET A 1 90 ? 23.857 7.551 -42.611 1.00 48.47 90 MET A C 1
ATOM 734 O O . MET A 1 90 ? 22.663 7.848 -42.716 1.00 48.47 90 MET A O 1
ATOM 738 N N . PRO A 1 91 ? 24.293 6.716 -41.653 1.00 43.34 91 PRO A N 1
ATOM 739 C CA . PRO A 1 91 ? 23.415 6.325 -40.572 1.00 43.34 91 PRO A CA 1
ATOM 740 C C . PRO A 1 91 ? 23.118 7.590 -39.768 1.00 43.34 91 PRO A C 1
ATOM 742 O O . PRO A 1 91 ? 24.012 8.197 -39.177 1.00 43.34 91 PRO A O 1
ATOM 745 N N . THR A 1 92 ? 21.858 8.018 -39.769 1.00 46.78 92 THR A N 1
ATOM 746 C CA . THR A 1 92 ? 21.365 8.963 -38.777 1.00 46.78 92 THR A CA 1
ATOM 747 C C . THR A 1 92 ? 21.668 8.354 -37.417 1.00 46.78 92 THR A C 1
ATOM 749 O O . THR A 1 92 ? 21.133 7.301 -37.062 1.00 46.78 92 THR A O 1
ATOM 752 N N . LEU A 1 93 ? 22.569 9.001 -36.676 1.00 38.16 93 LEU A N 1
ATOM 753 C CA . LEU A 1 93 ? 22.763 8.780 -35.254 1.00 38.16 93 LEU A CA 1
ATOM 754 C C . LEU A 1 93 ? 21.417 9.058 -34.585 1.00 38.16 93 LEU A C 1
ATOM 756 O O . LEU A 1 93 ? 21.128 10.171 -34.156 1.00 38.16 93 LEU A O 1
ATOM 760 N N . ARG A 1 94 ? 20.563 8.034 -34.507 1.00 41.34 94 ARG A N 1
ATOM 761 C CA . ARG A 1 94 ? 19.631 7.946 -33.398 1.00 41.34 94 ARG A CA 1
ATOM 762 C C . ARG A 1 94 ? 20.523 8.012 -32.177 1.00 41.34 94 ARG A C 1
ATOM 764 O O . ARG A 1 94 ? 21.401 7.168 -32.014 1.00 41.34 94 ARG A O 1
ATOM 771 N N . THR A 1 95 ? 20.335 9.057 -31.387 1.00 38.66 95 THR A N 1
ATOM 772 C CA . THR A 1 95 ? 20.780 9.151 -30.008 1.00 38.66 95 THR A CA 1
ATOM 773 C C . THR A 1 95 ? 20.241 7.920 -29.294 1.00 38.66 95 THR A C 1
ATOM 775 O O . THR A 1 95 ? 19.148 7.912 -28.739 1.00 38.66 95 THR A O 1
ATOM 778 N N . VAL A 1 96 ? 20.999 6.829 -29.385 1.00 40.50 96 VAL A N 1
ATOM 779 C CA . VAL A 1 96 ? 20.965 5.754 -28.415 1.00 40.50 96 VAL A CA 1
ATOM 780 C C . VAL A 1 96 ? 21.393 6.470 -27.150 1.00 40.50 96 VAL A C 1
ATOM 782 O O . VAL A 1 96 ? 22.564 6.818 -26.995 1.00 40.50 96 VAL A O 1
ATOM 785 N N . SER A 1 97 ? 20.406 6.830 -26.329 1.00 40.22 97 SER A N 1
ATOM 786 C CA . SER A 1 97 ? 20.614 7.167 -24.929 1.00 40.22 97 SER A CA 1
ATOM 787 C C . SER A 1 97 ? 21.712 6.244 -24.426 1.00 40.22 97 SER A C 1
ATOM 789 O O . SER A 1 97 ? 21.579 5.025 -24.564 1.00 40.22 97 SER A O 1
ATOM 791 N N . ALA A 1 98 ? 22.826 6.843 -24.000 1.00 40.81 98 ALA A N 1
ATOM 792 C CA . ALA A 1 98 ? 24.026 6.143 -23.572 1.00 40.81 98 ALA A CA 1
ATOM 793 C C . ALA A 1 98 ? 23.654 4.885 -22.772 1.00 40.81 98 ALA A C 1
ATOM 795 O O . ALA A 1 98 ? 22.678 4.942 -22.018 1.00 40.81 98 ALA A O 1
ATOM 796 N N . PRO A 1 99 ? 24.384 3.762 -22.912 1.00 41.94 99 PRO A N 1
ATOM 797 C CA . PRO A 1 99 ? 24.125 2.604 -22.077 1.00 41.94 99 PRO A CA 1
ATOM 798 C C . PRO A 1 99 ? 24.320 3.072 -20.638 1.00 41.94 99 PRO A C 1
ATOM 800 O O . PRO A 1 99 ? 25.443 3.338 -20.210 1.00 41.94 99 PRO A O 1
ATOM 803 N N . ALA A 1 100 ? 23.215 3.267 -19.917 1.00 43.50 100 ALA A N 1
ATOM 804 C CA . ALA A 1 100 ? 23.271 3.541 -18.501 1.00 43.50 100 ALA A CA 1
ATOM 805 C C . ALA A 1 100 ? 24.093 2.395 -17.908 1.00 43.50 100 ALA A C 1
ATOM 807 O O . ALA A 1 100 ? 23.780 1.228 -18.144 1.00 43.50 100 ALA A O 1
ATOM 808 N N . MET A 1 101 ? 25.191 2.722 -17.223 1.00 51.19 101 MET A N 1
ATOM 809 C CA . MET A 1 101 ? 26.040 1.771 -16.501 1.00 51.19 101 MET A CA 1
ATOM 810 C C . MET A 1 101 ? 25.274 1.201 -15.295 1.00 51.19 101 MET A C 1
ATOM 812 O O . MET A 1 101 ? 25.659 1.381 -14.144 1.00 51.19 101 MET A O 1
ATOM 816 N N . GLY A 1 102 ? 24.146 0.556 -15.562 1.00 62.25 102 GLY A N 1
ATOM 817 C CA . GLY A 1 102 ? 23.197 0.042 -14.598 1.00 62.25 102 GLY A CA 1
ATOM 818 C C . GLY A 1 102 ? 22.624 -1.275 -15.097 1.00 62.25 102 GLY A C 1
ATOM 819 O O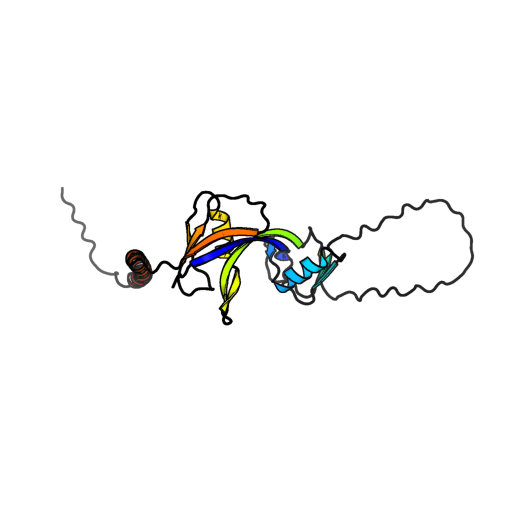 . GLY A 1 102 ? 22.482 -1.513 -16.296 1.00 62.25 102 GLY A O 1
ATOM 820 N N . ARG A 1 103 ? 22.334 -2.177 -14.162 1.00 85.88 103 ARG A N 1
ATOM 821 C CA . ARG A 1 103 ? 21.758 -3.490 -14.475 1.00 85.88 103 ARG A CA 1
ATOM 822 C C . ARG A 1 103 ? 20.377 -3.302 -15.111 1.00 85.88 103 ARG A C 1
ATOM 824 O O . ARG A 1 103 ? 19.627 -2.419 -14.704 1.00 85.88 103 ARG A O 1
ATOM 831 N N . THR A 1 104 ? 20.019 -4.138 -16.082 1.00 90.56 104 THR A N 1
ATOM 832 C CA . THR A 1 104 ? 18.673 -4.119 -16.675 1.00 90.56 104 THR A CA 1
ATOM 833 C C . THR A 1 104 ? 17.801 -5.207 -16.059 1.00 90.56 104 THR A C 1
ATOM 835 O O . THR A 1 104 ? 18.137 -6.392 -16.096 1.00 90.56 104 THR A O 1
ATOM 838 N N . PHE A 1 105 ? 16.645 -4.814 -15.536 1.00 92.12 105 PHE A N 1
ATOM 839 C CA . PHE A 1 105 ? 15.645 -5.702 -14.962 1.00 92.12 105 PHE A CA 1
ATOM 840 C C . PHE A 1 105 ? 14.381 -5.709 -15.821 1.00 92.12 105 PHE A C 1
ATOM 842 O O . PHE A 1 105 ? 14.054 -4.729 -16.478 1.00 92.12 105 PHE A O 1
ATOM 849 N N . ILE A 1 106 ? 13.674 -6.840 -15.855 1.00 91.88 106 ILE A N 1
ATOM 850 C CA . ILE A 1 106 ? 12.517 -7.041 -16.735 1.00 91.88 106 ILE A CA 1
ATOM 851 C C . ILE A 1 106 ? 11.314 -7.345 -15.850 1.00 91.88 106 ILE A C 1
ATOM 853 O O . ILE A 1 106 ? 11.396 -8.221 -14.978 1.00 91.88 106 ILE A O 1
ATOM 857 N N . LEU A 1 107 ? 10.211 -6.633 -16.083 1.00 92.12 107 LEU A N 1
ATOM 858 C CA . LEU A 1 107 ? 8.939 -6.881 -15.414 1.00 92.12 107 LEU A CA 1
ATOM 859 C C . LEU A 1 107 ? 8.474 -8.330 -15.646 1.00 92.12 107 LEU A C 1
ATOM 861 O O . LEU A 1 107 ? 8.634 -8.888 -16.727 1.00 92.12 107 LEU A O 1
ATOM 865 N N . ASN A 1 108 ? 7.910 -8.945 -14.610 1.00 90.25 108 ASN A N 1
ATOM 866 C CA . ASN A 1 108 ? 7.489 -10.347 -14.521 1.00 90.25 108 ASN A CA 1
ATOM 867 C C . ASN A 1 108 ? 8.619 -11.388 -14.585 1.00 90.25 108 ASN A C 1
ATOM 869 O O . ASN A 1 108 ? 8.342 -12.581 -14.475 1.00 90.25 108 ASN A O 1
ATOM 873 N N . LYS A 1 109 ? 9.883 -10.962 -14.699 1.00 89.88 109 LYS A N 1
ATOM 874 C CA . LYS A 1 109 ? 11.056 -11.841 -14.592 1.00 89.88 109 LYS A CA 1
ATOM 875 C C . LYS A 1 109 ? 11.860 -11.544 -13.330 1.00 89.88 109 LYS A C 1
ATOM 877 O O . LYS A 1 109 ? 11.971 -12.395 -12.461 1.00 89.88 109 LYS A O 1
ATOM 882 N N . HIS A 1 110 ? 12.393 -10.330 -13.247 1.00 91.25 110 HIS A N 1
ATOM 883 C CA . HIS A 1 110 ? 13.259 -9.867 -12.157 1.00 91.25 110 HIS A CA 1
ATOM 884 C C . HIS A 1 110 ? 12.493 -8.997 -11.152 1.00 91.25 110 HIS A C 1
ATOM 886 O O . HIS A 1 110 ? 12.828 -8.942 -9.973 1.00 91.25 110 HIS A O 1
ATOM 892 N N . ILE A 1 111 ? 11.465 -8.305 -11.645 1.00 93.00 111 ILE A N 1
ATOM 893 C CA . ILE A 1 111 ? 10.645 -7.346 -10.905 1.00 93.00 111 ILE A CA 1
ATOM 894 C C . ILE A 1 111 ? 9.178 -7.732 -11.071 1.00 93.00 111 ILE A C 1
ATOM 896 O O . ILE A 1 111 ? 8.790 -8.240 -12.123 1.00 93.00 111 ILE A O 1
ATOM 900 N N . ARG A 1 112 ? 8.353 -7.488 -10.057 1.00 94.19 112 ARG A N 1
ATOM 901 C CA . ARG A 1 112 ? 6.901 -7.693 -10.092 1.00 94.19 112 ARG A CA 1
ATOM 902 C C . ARG A 1 112 ? 6.184 -6.431 -9.647 1.00 94.19 112 ARG A C 1
ATOM 904 O O . ARG A 1 112 ? 6.618 -5.777 -8.707 1.00 94.19 112 ARG A O 1
ATOM 911 N N . ARG A 1 113 ? 5.062 -6.146 -10.301 1.00 93.44 113 ARG A N 1
ATOM 912 C CA . ARG A 1 113 ? 4.074 -5.166 -9.856 1.00 93.44 113 ARG A CA 1
ATOM 913 C C . ARG A 1 113 ? 2.839 -5.932 -9.410 1.00 93.44 113 ARG A C 1
ATOM 915 O O . ARG A 1 113 ? 2.334 -6.760 -10.164 1.00 93.44 113 ARG A O 1
ATOM 922 N N . THR A 1 114 ? 2.357 -5.652 -8.213 1.00 92.12 114 THR A N 1
ATOM 923 C CA . THR A 1 114 ? 1.086 -6.171 -7.701 1.00 92.12 114 THR A CA 1
ATOM 924 C C . THR A 1 114 ? 0.272 -5.024 -7.125 1.00 92.12 114 THR A C 1
ATOM 926 O O . THR A 1 114 ? 0.769 -3.909 -7.000 1.00 92.12 114 THR A O 1
ATOM 929 N N . VAL A 1 115 ? -0.982 -5.293 -6.789 1.00 90.75 115 VAL A N 1
ATOM 930 C CA . VAL A 1 115 ? -1.780 -4.421 -5.931 1.00 90.75 115 VAL A CA 1
ATOM 931 C C . VAL A 1 115 ? -1.771 -5.042 -4.539 1.00 90.75 115 VAL A C 1
ATOM 933 O O . VAL A 1 115 ? -1.993 -6.246 -4.412 1.00 90.75 115 VAL A O 1
ATOM 936 N N . SER A 1 116 ? -1.455 -4.249 -3.520 1.00 88.50 116 SER A N 1
ATOM 937 C CA . SER A 1 116 ? -1.424 -4.685 -2.124 1.00 88.50 116 SER A CA 1
ATOM 938 C C . SER A 1 116 ? -2.355 -3.814 -1.291 1.00 88.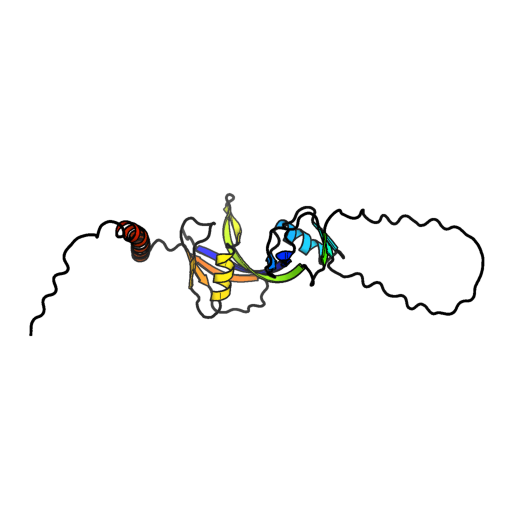50 116 SER A C 1
ATOM 940 O O . SER A 1 116 ? -2.409 -2.603 -1.520 1.00 88.50 116 SER A O 1
ATOM 942 N N . PRO A 1 117 ? -3.051 -4.390 -0.301 1.00 89.19 117 PRO A N 1
ATOM 943 C CA . PRO A 1 117 ? -3.691 -3.589 0.723 1.00 89.19 117 PRO A CA 1
ATOM 944 C C . PRO A 1 117 ? -2.654 -2.808 1.524 1.00 89.19 117 PRO A C 1
ATOM 946 O O . PRO A 1 117 ? -1.571 -3.324 1.820 1.00 89.19 117 PRO A O 1
ATOM 949 N N . VAL A 1 118 ? -3.007 -1.572 1.863 1.00 90.69 118 VAL A N 1
ATOM 950 C CA . VAL A 1 118 ? -2.240 -0.699 2.747 1.00 90.69 118 VAL A CA 1
ATOM 951 C C . VAL A 1 118 ? -3.183 -0.076 3.764 1.00 90.69 118 VAL A C 1
ATOM 953 O O . VAL A 1 118 ? -4.242 0.446 3.424 1.00 90.69 118 VAL A O 1
ATOM 956 N N . TRP A 1 119 ? -2.788 -0.158 5.025 1.00 92.19 119 TRP A N 1
ATOM 957 C CA . TRP A 1 119 ? -3.521 0.335 6.173 1.00 92.19 119 TRP A CA 1
ATOM 958 C C . TRP A 1 119 ? -2.950 1.665 6.651 1.00 92.19 119 TRP A C 1
ATOM 960 O O . TRP A 1 119 ? -1.733 1.821 6.810 1.00 92.19 119 TRP A O 1
ATOM 970 N N . TRP A 1 120 ? -3.859 2.590 6.936 1.00 93.56 120 TRP A N 1
ATOM 971 C CA . TRP A 1 120 ? -3.573 3.961 7.332 1.00 93.56 120 TRP A CA 1
ATOM 972 C C . TRP A 1 120 ? -4.354 4.338 8.581 1.00 93.56 120 TRP A C 1
ATOM 974 O O . TRP A 1 120 ? -5.445 3.814 8.822 1.00 93.56 120 TRP A O 1
ATOM 984 N N . PHE A 1 121 ? -3.828 5.298 9.328 1.00 93.12 121 PHE A N 1
ATOM 985 C CA . PHE A 1 121 ? -4.528 5.952 10.420 1.00 93.12 121 PHE A CA 1
ATOM 986 C C . PHE A 1 121 ? -4.475 7.470 10.276 1.00 93.12 121 PHE A C 1
ATOM 988 O O . PHE A 1 121 ? -3.520 8.040 9.744 1.00 93.12 121 PHE A O 1
ATOM 995 N N . GLU A 1 122 ? -5.513 8.122 10.782 1.00 92.62 122 GLU A N 1
ATOM 996 C CA . GLU A 1 122 ? -5.590 9.576 10.845 1.00 92.62 122 GLU A CA 1
ATOM 997 C C . GLU A 1 122 ? -4.530 10.144 11.806 1.00 92.62 122 GLU A C 1
ATOM 999 O O . GLU A 1 122 ? -4.342 9.658 12.929 1.00 92.62 122 GLU A O 1
ATOM 1004 N N . GLN A 1 123 ? -3.838 11.199 11.383 1.00 90.38 123 GLN A N 1
ATOM 1005 C CA . GLN A 1 123 ? -2.842 11.897 12.187 1.00 90.38 123 GLN A CA 1
ATOM 1006 C C . GLN A 1 123 ? -3.124 13.395 12.230 1.00 90.38 123 GLN A C 1
ATOM 1008 O O . GLN A 1 123 ? -3.286 14.033 11.197 1.00 90.38 123 GLN A O 1
ATOM 1013 N N . ASP A 1 124 ? -3.129 13.962 13.433 1.00 87.12 124 ASP A N 1
ATOM 1014 C CA . ASP A 1 124 ? -3.161 15.410 13.619 1.00 87.12 124 ASP A CA 1
ATOM 1015 C C . ASP A 1 124 ? -1.822 16.024 13.204 1.00 87.12 124 ASP A C 1
ATOM 1017 O O . ASP A 1 124 ? -0.766 15.632 13.712 1.00 87.12 124 ASP A O 1
ATOM 1021 N N . LEU A 1 125 ? -1.870 16.981 12.281 1.00 86.88 125 LEU A N 1
ATOM 1022 C CA . LEU A 1 125 ? -0.711 17.747 11.844 1.00 86.88 125 LEU A CA 1
ATOM 1023 C C . LEU A 1 125 ? -0.539 19.019 12.699 1.00 86.88 125 LEU A C 1
ATOM 1025 O O . LEU A 1 125 ? -1.505 19.503 13.295 1.00 86.88 125 LEU A O 1
ATOM 1029 N N . PRO A 1 126 ? 0.680 19.595 12.774 1.00 86.69 126 PRO A N 1
ATOM 1030 C CA . PRO A 1 126 ? 0.951 20.772 13.608 1.00 86.69 126 PRO A CA 1
ATOM 1031 C C . PRO A 1 126 ? 0.138 22.020 13.239 1.00 86.69 126 PRO A C 1
ATOM 1033 O O . PRO A 1 126 ? -0.032 22.913 14.064 1.00 86.69 126 PRO A O 1
ATOM 1036 N N . ASP A 1 127 ? -0.352 22.089 12.004 1.00 89.56 127 ASP A N 1
ATOM 1037 C CA . ASP A 1 127 ? -1.202 23.166 11.494 1.00 89.56 127 ASP A CA 1
ATOM 1038 C C . ASP A 1 127 ? -2.689 22.992 11.863 1.00 89.56 127 ASP A C 1
ATOM 1040 O O . ASP A 1 127 ? -3.520 23.821 11.494 1.00 89.56 127 ASP A O 1
ATOM 1044 N N . GLY A 1 128 ? -3.030 21.929 12.601 1.00 84.38 128 GLY A N 1
ATOM 1045 C CA . GLY A 1 128 ? -4.396 21.578 12.983 1.00 84.38 128 GLY A CA 1
ATOM 1046 C C . GLY A 1 128 ? -5.174 20.833 11.897 1.00 84.38 128 GLY A C 1
ATOM 1047 O O . GLY A 1 128 ? -6.345 20.512 12.108 1.00 84.38 128 GLY A O 1
ATOM 1048 N N . SER A 1 129 ? -4.557 20.547 10.747 1.00 87.88 129 SER A N 1
ATOM 1049 C CA . SER A 1 129 ? -5.164 19.714 9.712 1.00 87.88 129 SER A CA 1
ATOM 1050 C C . SER A 1 129 ? -5.040 18.222 10.043 1.00 87.88 129 SER A C 1
ATOM 1052 O O . SER A 1 129 ? -4.265 17.803 10.907 1.00 87.88 129 SER A O 1
ATOM 1054 N N . LYS A 1 130 ? -5.841 17.402 9.360 1.00 85.19 130 LYS A N 1
ATOM 1055 C CA . LYS A 1 130 ? -5.782 15.943 9.459 1.00 85.19 130 LYS A CA 1
ATOM 1056 C C . LYS A 1 130 ? -4.982 15.401 8.282 1.00 85.19 130 LYS A C 1
ATOM 1058 O O . LYS A 1 130 ? -5.349 15.610 7.128 1.00 85.19 130 LYS A O 1
ATOM 1063 N N . GLY A 1 131 ? -3.894 14.713 8.587 1.00 88.62 131 GLY A N 1
ATOM 1064 C CA . GLY A 1 131 ? -3.114 13.921 7.652 1.00 88.62 131 GLY A CA 1
ATOM 1065 C C . GLY A 1 131 ? -3.415 12.432 7.787 1.00 88.62 131 GLY A C 1
ATOM 1066 O O . GLY A 1 131 ? -4.176 11.993 8.651 1.00 88.62 131 GLY A O 1
ATOM 1067 N N . MET A 1 132 ? -2.763 11.652 6.934 1.00 90.00 132 MET A N 1
ATOM 1068 C CA . MET A 1 132 ? -2.816 10.196 6.956 1.00 90.00 132 MET A CA 1
ATOM 1069 C C . MET A 1 132 ? -1.412 9.651 7.143 1.00 90.00 132 MET A C 1
ATOM 1071 O O . MET A 1 132 ? -0.479 10.070 6.459 1.00 90.00 132 MET A O 1
ATOM 1075 N N . CYS A 1 133 ? -1.268 8.707 8.064 1.00 91.12 133 CYS A N 1
ATOM 1076 C CA . CYS A 1 133 ? -0.008 8.041 8.337 1.00 91.12 133 CYS A CA 1
ATOM 1077 C C . CYS A 1 133 ? -0.163 6.535 8.132 1.00 91.12 133 CYS A C 1
ATOM 1079 O O . CYS A 1 133 ? -1.216 5.951 8.394 1.00 91.12 133 CYS A O 1
ATOM 1081 N N . ARG A 1 134 ? 0.887 5.914 7.602 1.00 92.19 134 ARG A N 1
ATOM 1082 C CA . ARG A 1 134 ? 0.913 4.488 7.295 1.00 92.19 134 ARG A CA 1
ATOM 1083 C C . ARG A 1 134 ? 1.309 3.708 8.545 1.00 92.19 134 ARG A C 1
ATOM 1085 O O . ARG A 1 134 ? 2.272 4.079 9.207 1.00 92.19 134 ARG A O 1
ATOM 1092 N N . PHE A 1 135 ? 0.620 2.603 8.823 1.00 93.12 135 PHE A N 1
ATOM 1093 C CA . PHE A 1 135 ? 1.081 1.652 9.842 1.00 93.12 135 PHE A CA 1
ATOM 1094 C C . PHE A 1 135 ? 2.405 0.994 9.439 1.00 93.12 135 PHE A C 1
ATOM 1096 O O . PHE A 1 135 ? 2.650 0.773 8.247 1.00 93.12 135 PHE A O 1
ATOM 1103 N N . ASP A 1 136 ? 3.212 0.607 10.424 1.00 91.12 136 ASP A N 1
ATOM 1104 C CA . ASP A 1 136 ? 4.435 -0.158 10.198 1.00 91.12 136 ASP A CA 1
ATOM 1105 C C . ASP A 1 136 ? 4.170 -1.509 9.504 1.00 91.12 136 ASP A C 1
ATOM 1107 O O . ASP A 1 136 ? 3.062 -2.053 9.531 1.00 91.12 136 ASP A O 1
ATOM 1111 N N . ASP A 1 137 ? 5.203 -2.081 8.878 1.00 86.75 137 ASP A N 1
ATOM 1112 C CA . ASP A 1 137 ? 5.069 -3.306 8.080 1.00 86.75 137 ASP A CA 1
ATOM 1113 C C . ASP A 1 137 ? 4.513 -4.500 8.880 1.00 86.75 137 ASP A C 1
ATOM 1115 O O . ASP A 1 137 ? 3.840 -5.366 8.317 1.00 86.75 137 ASP A O 1
ATOM 1119 N N . ARG A 1 138 ? 4.748 -4.558 10.199 1.00 89.44 138 ARG A N 1
ATOM 1120 C CA . ARG A 1 138 ? 4.213 -5.636 11.047 1.00 89.44 138 ARG A CA 1
ATOM 1121 C C . ARG A 1 138 ? 2.709 -5.469 11.227 1.00 89.44 138 ARG A C 1
ATOM 1123 O O . ARG A 1 138 ? 1.959 -6.442 11.130 1.00 89.44 138 ARG A O 1
ATOM 1130 N N . ASN A 1 139 ? 2.263 -4.245 11.461 1.00 91.25 139 ASN A N 1
ATOM 1131 C CA . ASN A 1 139 ? 0.869 -3.895 11.662 1.00 91.25 139 ASN A CA 1
ATOM 1132 C C . ASN A 1 139 ? 0.071 -3.952 10.354 1.00 91.25 139 ASN A C 1
ATOM 1134 O O . ASN A 1 139 ? -1.082 -4.379 10.397 1.00 91.25 139 ASN A O 1
ATOM 1138 N N . GLN A 1 140 ? 0.690 -3.674 9.198 1.00 91.00 140 GLN A N 1
ATOM 1139 C CA . GLN A 1 140 ? 0.095 -3.932 7.876 1.00 91.00 140 GLN A CA 1
ATOM 1140 C C . GLN A 1 140 ? -0.387 -5.387 7.754 1.00 91.00 140 GLN A C 1
ATOM 1142 O O . GLN A 1 140 ? -1.545 -5.647 7.422 1.00 91.00 140 GLN A O 1
ATOM 1147 N N . VAL A 1 141 ? 0.489 -6.345 8.078 1.00 88.50 141 VAL A N 1
ATOM 1148 C CA . VAL A 1 141 ? 0.184 -7.782 7.987 1.00 88.50 141 VAL A CA 1
ATOM 1149 C C . VAL A 1 141 ? -0.864 -8.194 9.020 1.00 88.50 141 VAL A C 1
ATOM 1151 O O . VAL A 1 141 ? -1.794 -8.935 8.700 1.00 88.50 141 VAL A O 1
ATOM 1154 N N . ARG A 1 142 ? -0.738 -7.708 10.262 1.00 88.88 142 ARG A N 1
ATOM 1155 C CA . ARG A 1 142 ? -1.668 -8.048 11.352 1.00 88.88 142 ARG A CA 1
ATOM 1156 C C . ARG A 1 142 ? -3.091 -7.570 11.065 1.00 88.88 142 ARG A C 1
ATOM 1158 O O . ARG A 1 142 ? -4.031 -8.319 11.319 1.00 88.88 142 ARG A O 1
ATOM 1165 N N . LEU A 1 143 ? -3.249 -6.353 10.546 1.00 89.06 143 LEU A N 1
ATOM 1166 C CA . LEU A 1 143 ? -4.560 -5.791 10.214 1.00 89.06 143 LEU A CA 1
ATOM 1167 C C . LEU A 1 143 ? -5.208 -6.516 9.034 1.00 89.06 143 LEU A C 1
ATOM 1169 O O . LEU A 1 143 ? -6.398 -6.826 9.092 1.00 89.06 143 LEU A O 1
ATOM 1173 N N . GLU A 1 144 ? -4.430 -6.872 8.009 1.00 86.62 144 GLU A N 1
ATOM 1174 C CA . GLU A 1 144 ? -4.965 -7.634 6.879 1.00 86.62 144 GLU A CA 1
ATOM 1175 C C . GLU A 1 144 ? -5.440 -9.032 7.311 1.00 86.62 144 GLU A C 1
ATOM 1177 O O . GLU A 1 144 ? -6.552 -9.442 6.964 1.00 86.62 144 GLU A O 1
ATOM 1182 N N . ALA A 1 145 ? -4.653 -9.722 8.148 1.00 83.31 145 ALA A N 1
ATOM 1183 C CA . ALA A 1 145 ? -4.976 -11.056 8.659 1.00 83.31 145 ALA A CA 1
ATOM 1184 C C . ALA A 1 145 ? -6.225 -11.091 9.562 1.00 83.31 145 ALA A C 1
ATOM 1186 O O . ALA A 1 145 ? -6.901 -12.113 9.649 1.00 83.31 145 ALA A O 1
ATOM 1187 N N . LEU A 1 146 ? -6.547 -9.991 10.249 1.00 76.81 146 LEU A N 1
ATOM 1188 C CA . LEU A 1 146 ? -7.673 -9.941 11.188 1.00 76.81 146 LEU A CA 1
ATOM 1189 C C . LEU A 1 146 ? -9.043 -9.783 10.558 1.00 76.81 146 LEU A C 1
ATOM 1191 O O . LEU A 1 146 ? -10.040 -10.093 11.208 1.00 76.81 146 LEU A O 1
ATOM 1195 N N . SER A 1 147 ? -9.106 -9.344 9.304 1.00 61.28 147 SER A N 1
ATOM 1196 C CA . SER A 1 147 ? -10.375 -9.178 8.594 1.00 61.28 147 SER A CA 1
ATOM 1197 C C . SER A 1 147 ? -11.215 -10.473 8.497 1.00 61.28 147 SER A C 1
ATOM 1199 O O . SER A 1 147 ? -12.367 -10.423 8.073 1.00 61.28 147 SER A O 1
ATOM 1201 N N . GLU A 1 148 ? -10.685 -11.617 8.945 1.00 62.34 148 GLU A N 1
ATOM 1202 C CA . GLU A 1 148 ? -11.329 -12.932 9.001 1.00 62.34 148 GLU A CA 1
ATOM 1203 C C . GLU A 1 148 ? -11.804 -13.284 10.425 1.00 62.34 148 GLU A C 1
ATOM 1205 O O . GLU A 1 148 ? -11.262 -14.151 11.109 1.00 62.34 148 GLU A O 1
ATOM 1210 N N . GLY A 1 149 ? -12.859 -12.601 10.881 1.00 60.34 149 GLY A N 1
ATOM 1211 C CA . GLY A 1 149 ? -13.650 -13.023 12.047 1.00 60.34 149 GLY A CA 1
ATOM 1212 C C . GLY A 1 149 ? -13.255 -12.429 13.404 1.00 60.34 149 GLY A C 1
ATOM 1213 O O . GLY A 1 149 ? -13.890 -12.762 14.405 1.00 60.34 149 GLY A O 1
ATOM 1214 N N . ARG A 1 150 ? -12.268 -11.524 13.472 1.00 69.31 150 ARG A N 1
ATOM 1215 C CA . ARG A 1 150 ? -11.958 -10.746 14.688 1.00 69.31 150 ARG A CA 1
ATOM 1216 C C . ARG A 1 150 ? -11.913 -9.253 14.375 1.00 69.31 150 ARG A C 1
ATOM 1218 O O . ARG A 1 150 ? -11.076 -8.796 13.613 1.00 69.31 150 ARG A O 1
ATOM 1225 N N . THR A 1 151 ? -12.775 -8.478 15.020 1.00 78.69 151 THR A N 1
ATOM 1226 C CA . THR A 1 151 ? -12.912 -7.033 14.776 1.00 78.69 151 THR A CA 1
ATOM 1227 C C . THR A 1 151 ? -12.077 -6.166 15.711 1.00 78.69 151 THR A C 1
ATOM 1229 O O . THR A 1 151 ? -12.143 -4.952 15.608 1.00 78.69 151 THR A O 1
ATOM 1232 N N . ARG A 1 152 ? -11.296 -6.730 16.642 1.00 85.75 152 ARG A N 1
ATOM 1233 C CA . ARG A 1 152 ? -10.534 -5.942 17.627 1.00 85.75 152 ARG A CA 1
ATOM 1234 C C . ARG A 1 152 ? -9.117 -6.467 17.815 1.00 85.75 152 ARG A C 1
ATOM 1236 O O . ARG A 1 152 ? -8.927 -7.676 17.954 1.00 85.75 152 ARG A O 1
ATOM 1243 N N . LEU A 1 153 ? -8.142 -5.561 17.878 1.00 87.06 153 LEU A N 1
ATOM 1244 C CA . LEU A 1 153 ? -6.735 -5.879 18.126 1.00 87.06 153 LEU A CA 1
ATOM 1245 C C . LEU A 1 153 ? -6.037 -4.805 18.948 1.00 87.06 153 LEU A C 1
ATOM 1247 O O . LEU A 1 153 ? -6.229 -3.622 18.702 1.00 87.06 153 LEU A O 1
ATOM 1251 N N . VAL A 1 154 ? -5.164 -5.229 19.858 1.00 89.06 154 VAL A N 1
ATOM 1252 C CA . VAL A 1 154 ? -4.208 -4.338 20.522 1.00 89.06 154 VAL A CA 1
ATOM 1253 C C . VAL A 1 154 ? -2.901 -4.326 19.728 1.00 89.06 154 VAL A C 1
ATOM 1255 O O . VAL A 1 154 ? -2.301 -5.377 19.460 1.00 89.06 154 VAL A O 1
ATOM 1258 N N . LEU A 1 155 ? -2.485 -3.129 19.331 1.00 89.69 155 LEU A N 1
ATOM 1259 C CA . LEU A 1 155 ? -1.319 -2.851 18.505 1.00 89.69 155 LEU A CA 1
ATOM 1260 C C . LEU A 1 155 ? -0.360 -1.895 19.210 1.00 89.69 155 LEU A C 1
ATOM 1262 O O . LEU A 1 155 ? -0.736 -1.154 20.112 1.00 89.69 155 LEU A O 1
ATOM 1266 N N . GLN A 1 156 ? 0.887 -1.932 18.764 1.00 89.19 156 GLN A N 1
ATOM 1267 C CA . GLN A 1 156 ? 1.908 -0.942 19.066 1.00 89.19 156 GLN A CA 1
ATOM 1268 C C . GLN A 1 156 ? 2.586 -0.621 17.739 1.00 89.19 156 GLN A C 1
ATOM 1270 O O . GLN A 1 156 ? 2.865 -1.536 16.963 1.00 89.19 156 GLN A O 1
ATOM 1275 N N . ASP A 1 157 ? 2.794 0.659 17.472 1.00 90.50 157 ASP A N 1
ATOM 1276 C CA . ASP A 1 157 ? 3.375 1.167 16.235 1.00 90.50 157 ASP A CA 1
ATOM 1277 C C . ASP A 1 157 ? 4.407 2.229 16.596 1.00 90.50 157 ASP A C 1
ATOM 1279 O O . ASP A 1 157 ? 4.229 2.936 17.585 1.00 90.50 157 ASP A O 1
ATOM 1283 N N . ASN A 1 158 ? 5.463 2.364 15.800 1.00 88.25 158 ASN A N 1
ATOM 1284 C CA . ASN A 1 158 ? 6.523 3.341 16.053 1.00 88.25 158 ASN A CA 1
ATOM 1285 C C . ASN A 1 158 ? 6.021 4.796 16.038 1.00 88.25 158 ASN A C 1
ATOM 1287 O O . ASN A 1 158 ? 6.703 5.677 16.553 1.00 88.25 158 ASN A O 1
ATOM 1291 N N . ALA A 1 159 ? 4.851 5.060 15.449 1.00 85.81 159 ALA A N 1
ATOM 1292 C CA . ALA A 1 159 ? 4.226 6.379 15.465 1.00 85.81 159 ALA A CA 1
ATOM 1293 C C . ALA A 1 159 ? 3.670 6.800 16.840 1.00 85.81 159 ALA A C 1
ATOM 1295 O O . ALA A 1 159 ? 3.322 7.970 17.018 1.00 85.81 159 ALA A O 1
ATOM 1296 N N . PHE A 1 160 ? 3.556 5.871 17.795 1.00 86.06 160 PHE A N 1
ATOM 1297 C CA . PHE A 1 160 ? 2.977 6.116 19.112 1.00 86.06 160 PHE A CA 1
ATOM 1298 C C . PHE A 1 160 ? 3.821 5.491 20.224 1.00 86.06 160 PHE A C 1
ATOM 1300 O O . PHE A 1 160 ? 4.220 4.333 20.147 1.00 86.06 160 PHE A O 1
ATOM 1307 N N . ASP A 1 161 ? 4.000 6.219 21.324 1.00 85.06 161 ASP A N 1
ATOM 1308 C CA . ASP A 1 161 ? 4.767 5.722 22.476 1.00 85.06 161 ASP A CA 1
ATOM 1309 C C . ASP A 1 161 ? 4.005 4.683 23.316 1.00 85.06 161 ASP A C 1
ATOM 1311 O O . ASP A 1 161 ? 4.580 4.020 24.180 1.00 85.06 161 ASP A O 1
ATOM 1315 N N . VAL A 1 162 ? 2.696 4.543 23.087 1.00 85.06 162 VAL A N 1
ATOM 1316 C CA . VAL A 1 162 ? 1.811 3.678 23.871 1.00 85.06 162 VAL A CA 1
ATOM 1317 C C . VAL A 1 162 ? 1.043 2.701 22.980 1.00 85.06 162 VAL A C 1
ATOM 1319 O O . VAL A 1 162 ? 0.687 3.045 21.849 1.00 85.06 162 VAL A O 1
ATOM 1322 N N . PRO A 1 163 ? 0.731 1.492 23.483 1.00 87.31 163 PRO A N 1
ATOM 1323 C CA . PRO A 1 163 ? -0.180 0.585 22.803 1.00 87.31 163 PRO A CA 1
ATOM 1324 C C . PRO A 1 163 ? -1.574 1.197 22.631 1.00 87.31 163 PRO A C 1
ATOM 1326 O O . PRO A 1 163 ? -2.042 1.978 23.462 1.00 87.31 163 PRO A O 1
ATOM 1329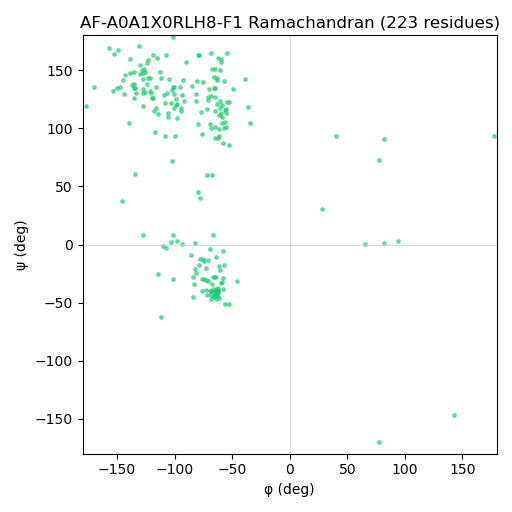 N N . PHE A 1 164 ? -2.261 0.793 21.571 1.00 88.56 164 PHE A N 1
ATOM 1330 C CA . PHE A 1 164 ? -3.600 1.257 21.229 1.00 88.56 164 PHE A CA 1
ATOM 1331 C C . PHE A 1 164 ? -4.475 0.104 20.740 1.00 88.56 164 PHE A C 1
ATOM 1333 O O . PHE A 1 164 ? -3.994 -0.940 20.295 1.00 88.56 164 PHE A O 1
ATOM 1340 N N . THR A 1 165 ? -5.784 0.307 20.806 1.00 89.94 165 THR A N 1
ATOM 1341 C CA . THR A 1 165 ? -6.784 -0.663 20.373 1.00 89.94 165 THR A CA 1
ATOM 1342 C C . THR A 1 165 ? -7.347 -0.247 19.024 1.00 89.94 165 THR A C 1
ATOM 1344 O O . THR A 1 165 ? -7.929 0.823 18.884 1.00 89.94 165 THR A O 1
ATOM 1347 N N . VAL A 1 166 ? -7.227 -1.121 18.032 1.00 89.44 166 VAL A N 1
ATOM 1348 C CA . VAL A 1 166 ? -7.917 -1.012 16.749 1.00 89.44 166 VAL A CA 1
ATOM 1349 C C . VAL A 1 166 ? -9.218 -1.796 16.812 1.00 89.44 166 VAL A C 1
ATOM 1351 O O . VAL A 1 166 ? -9.214 -2.973 17.175 1.00 89.44 166 VAL A O 1
ATOM 1354 N N . VAL A 1 167 ? -10.319 -1.153 16.431 1.00 88.81 167 VAL A N 1
ATOM 1355 C CA . VAL A 1 167 ? -11.610 -1.797 16.188 1.00 88.81 167 VAL A CA 1
ATOM 1356 C C . VAL A 1 167 ? -11.964 -1.615 14.720 1.00 88.81 167 VAL A C 1
ATOM 1358 O O . VAL A 1 167 ? -12.118 -0.492 14.247 1.00 88.81 167 VAL A O 1
ATOM 1361 N N . LEU A 1 168 ? -12.071 -2.730 14.008 1.00 86.56 168 LEU A N 1
ATOM 1362 C CA . LEU A 1 168 ? -12.481 -2.786 12.620 1.00 86.56 168 LEU A CA 1
ATOM 1363 C C . LEU A 1 168 ? -13.991 -2.997 12.517 1.00 86.56 168 LEU A C 1
ATOM 1365 O O . LEU A 1 168 ? -14.579 -3.781 13.265 1.00 86.56 168 LEU A O 1
ATOM 1369 N N . ASP A 1 169 ? -14.602 -2.334 11.547 1.00 80.81 169 ASP A N 1
ATOM 1370 C CA . ASP A 1 169 ? -15.964 -2.616 11.125 1.00 80.81 169 ASP A CA 1
ATOM 1371 C C . ASP A 1 169 ? -16.067 -4.054 10.586 1.00 80.81 169 ASP A C 1
ATOM 1373 O O . ASP A 1 169 ? -15.071 -4.686 10.215 1.00 80.81 169 ASP A O 1
ATOM 1377 N N . GLY A 1 170 ? -17.293 -4.583 10.539 1.00 67.06 170 GLY A N 1
ATOM 1378 C CA . GLY A 1 170 ? -17.567 -5.916 10.001 1.00 67.06 170 GLY A CA 1
ATOM 1379 C C . GLY A 1 170 ? -17.042 -6.116 8.569 1.00 67.06 170 GLY A C 1
ATOM 1380 O O . GLY A 1 170 ? -16.716 -5.148 7.880 1.00 67.06 170 GLY A O 1
ATOM 1381 N N . PRO A 1 171 ? -16.957 -7.373 8.098 1.00 62.94 171 PRO A N 1
ATOM 1382 C CA . PRO A 1 171 ? -16.376 -7.690 6.799 1.00 62.94 171 PRO A CA 1
ATOM 1383 C C . PRO A 1 171 ? -17.129 -6.968 5.674 1.00 62.94 171 PRO A C 1
ATOM 1385 O O . PRO A 1 171 ? -18.278 -7.280 5.369 1.00 62.94 171 PRO A O 1
ATOM 1388 N N . LYS A 1 172 ? -16.457 -5.989 5.074 1.00 66.44 172 LYS A N 1
ATOM 1389 C CA . LYS A 1 172 ? -16.886 -5.242 3.889 1.00 66.44 172 LYS A CA 1
ATOM 1390 C C . LYS A 1 172 ? -16.049 -5.673 2.678 1.00 66.44 172 LYS A C 1
ATOM 1392 O O . LYS A 1 172 ? -14.992 -6.296 2.842 1.00 66.44 172 LYS A O 1
ATOM 1397 N N . ASP A 1 173 ? -16.545 -5.355 1.486 1.00 69.25 173 ASP A N 1
ATOM 1398 C CA . ASP A 1 173 ? -15.996 -5.782 0.196 1.00 69.25 173 ASP A CA 1
ATOM 1399 C C . ASP A 1 173 ? -14.494 -5.468 0.052 1.00 69.25 173 ASP A C 1
ATOM 1401 O O . ASP A 1 173 ? -14.059 -4.324 0.171 1.00 69.25 173 ASP A O 1
ATOM 1405 N N . ARG A 1 174 ? -13.688 -6.508 -0.198 1.00 69.50 174 ARG A N 1
ATOM 1406 C CA . ARG A 1 174 ? -12.220 -6.422 -0.266 1.00 69.50 174 ARG A CA 1
ATOM 1407 C C . ARG A 1 174 ? -11.716 -5.766 -1.555 1.00 69.50 174 ARG A C 1
ATOM 1409 O O . ARG A 1 174 ? -10.531 -5.419 -1.602 1.00 69.50 174 ARG A O 1
ATOM 1416 N N . GLU A 1 175 ? -12.575 -5.612 -2.563 1.00 69.62 175 GLU A N 1
ATOM 1417 C CA . GLU A 1 175 ? -12.231 -5.057 -3.879 1.00 69.62 175 GLU A CA 1
ATOM 1418 C C . GLU A 1 175 ? -12.305 -3.521 -3.940 1.00 69.62 175 GLU A C 1
ATOM 1420 O O . GLU A 1 175 ? -11.854 -2.913 -4.916 1.00 69.62 175 GLU A O 1
ATOM 1425 N N . LEU A 1 176 ? -12.828 -2.867 -2.895 1.00 71.25 176 LEU A N 1
ATOM 1426 C CA . LEU A 1 176 ? -12.902 -1.409 -2.829 1.00 71.25 176 LEU A CA 1
ATOM 1427 C C . LEU A 1 176 ? -11.500 -0.779 -2.776 1.00 71.25 176 LEU A C 1
ATOM 1429 O O . LEU A 1 176 ? -10.621 -1.213 -2.030 1.00 71.25 176 LEU A O 1
ATOM 1433 N N . LYS A 1 177 ? -11.297 0.274 -3.582 1.00 67.88 177 LYS A N 1
ATOM 1434 C CA . LYS A 1 177 ? -10.006 0.980 -3.703 1.00 67.88 177 LYS A CA 1
ATOM 1435 C C . LYS A 1 177 ? -9.606 1.737 -2.440 1.00 67.88 177 LYS A C 1
ATOM 1437 O O . LYS A 1 177 ? -8.416 1.847 -2.159 1.00 67.88 177 LYS A O 1
ATOM 1442 N N . GLU A 1 178 ? -10.589 2.267 -1.729 1.00 71.75 178 GLU A N 1
ATOM 1443 C CA . GLU A 1 178 ? -10.429 3.010 -0.488 1.00 71.75 178 GLU A CA 1
ATOM 1444 C C . GLU A 1 178 ? -11.649 2.744 0.382 1.00 71.75 178 GLU A C 1
ATOM 1446 O O . GLU A 1 178 ? -12.785 2.760 -0.100 1.00 71.75 178 GLU A O 1
ATOM 1451 N N . GLU A 1 179 ? -11.411 2.485 1.661 1.00 75.31 179 GLU A N 1
ATOM 1452 C CA . GLU A 1 179 ? -12.483 2.185 2.587 1.00 75.31 179 GLU A CA 1
ATOM 1453 C C . GLU A 1 179 ? -12.142 2.628 4.010 1.00 75.31 179 GLU A C 1
ATOM 1455 O O . GLU A 1 179 ? -11.057 2.338 4.521 1.00 75.31 179 GLU A O 1
ATOM 1460 N N . VAL A 1 180 ? -13.102 3.275 4.676 1.00 77.12 180 VAL A N 1
ATOM 1461 C CA . VAL A 1 180 ? -13.071 3.456 6.131 1.00 77.12 180 VAL A CA 1
ATOM 1462 C C . VAL A 1 180 ? -13.362 2.106 6.773 1.00 77.12 180 VAL A C 1
ATOM 1464 O O . VAL A 1 180 ? -14.447 1.534 6.603 1.00 77.12 180 VAL A O 1
ATOM 1467 N N . ARG A 1 181 ? -12.377 1.590 7.504 1.00 82.06 181 ARG A N 1
ATOM 1468 C CA . ARG A 1 181 ? -12.410 0.240 8.075 1.00 82.06 181 ARG A CA 1
ATOM 1469 C C . ARG A 1 181 ? -12.613 0.224 9.576 1.00 82.06 181 ARG A C 1
ATOM 1471 O O . ARG A 1 181 ? -12.716 -0.867 10.116 1.00 82.06 181 ARG A O 1
ATOM 1478 N N . GLY A 1 182 ? -12.676 1.376 10.235 1.00 87.44 182 GLY A N 1
ATOM 1479 C CA . GLY A 1 182 ? -12.988 1.475 11.655 1.00 87.44 182 GLY A CA 1
ATOM 1480 C C . GLY A 1 182 ? -12.177 2.561 12.341 1.00 87.44 182 GLY A C 1
ATOM 1481 O O . GLY A 1 182 ? -11.855 3.588 11.738 1.00 87.44 182 GLY A O 1
ATOM 1482 N N . PHE A 1 183 ? -11.842 2.322 13.604 1.00 89.81 183 PHE A N 1
ATOM 1483 C CA . PHE A 1 183 ? -11.251 3.325 14.476 1.00 89.81 183 PHE A CA 1
ATOM 1484 C C . PHE A 1 183 ? -10.131 2.754 15.338 1.00 89.81 183 PHE A C 1
ATOM 1486 O O . PHE A 1 183 ? -10.149 1.601 15.773 1.00 89.81 183 PHE A O 1
ATOM 1493 N N . LEU A 1 184 ? -9.161 3.611 15.606 1.00 90.19 184 LEU A N 1
ATOM 1494 C CA . LEU A 1 184 ? -8.112 3.430 16.586 1.00 90.19 184 LEU A CA 1
ATOM 1495 C C . LEU A 1 184 ? -8.484 4.216 17.837 1.00 90.19 184 LEU A C 1
ATOM 1497 O O . LEU A 1 184 ? -8.860 5.385 17.749 1.00 90.19 184 LEU A O 1
ATOM 1501 N N . TYR A 1 185 ? -8.312 3.585 18.992 1.00 88.31 185 TYR A N 1
ATOM 1502 C CA . TYR A 1 185 ? -8.540 4.166 20.302 1.00 88.31 185 TYR A CA 1
ATOM 1503 C C . TYR A 1 185 ? -7.293 4.000 21.152 1.00 88.31 185 TYR A C 1
ATOM 1505 O O . TYR A 1 185 ? -6.77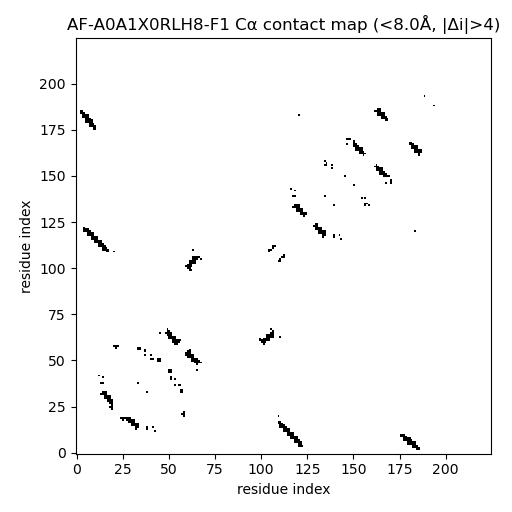4 2.893 21.314 1.00 88.31 185 TYR A O 1
ATOM 1513 N N . PHE A 1 186 ? -6.865 5.084 21.779 1.00 82.88 186 PHE A N 1
ATOM 1514 C CA . PHE A 1 186 ? -6.012 4.977 22.949 1.00 82.88 186 PHE A CA 1
ATOM 1515 C C . PHE A 1 186 ? -6.929 4.663 24.121 1.00 82.88 186 PHE A C 1
ATOM 1517 O O . PHE A 1 186 ? -7.678 5.529 24.574 1.00 82.88 186 PHE A O 1
ATOM 1524 N N . GLU A 1 187 ? -6.943 3.406 24.569 1.00 67.69 187 GLU A N 1
ATOM 1525 C CA . GLU A 1 187 ? -7.620 3.088 25.821 1.00 67.69 187 GLU A CA 1
ATOM 1526 C C . GLU A 1 187 ? -6.998 3.973 26.898 1.00 67.69 187 GLU A C 1
ATOM 1528 O O . GLU A 1 187 ? -5.807 3.868 27.190 1.00 67.69 187 GLU A O 1
ATOM 1533 N N . THR A 1 188 ? -7.798 4.870 27.484 1.00 54.19 188 THR A N 1
ATOM 1534 C CA . THR A 1 188 ? -7.454 5.450 28.778 1.00 54.19 188 THR A CA 1
ATOM 1535 C C . THR A 1 188 ? -7.286 4.259 29.693 1.00 54.19 188 THR A C 1
ATOM 1537 O O . THR A 1 188 ? -8.276 3.585 29.981 1.00 54.19 188 THR A O 1
ATOM 1540 N N . VAL A 1 189 ? -6.030 3.949 30.007 1.00 46.06 189 VAL A N 1
ATOM 1541 C CA . VAL A 1 189 ? -5.584 2.729 30.669 1.00 46.06 189 VAL A CA 1
ATOM 1542 C C . VAL A 1 189 ? -6.630 2.277 31.674 1.00 46.06 189 VAL A C 1
ATOM 1544 O O . VAL A 1 189 ? -6.797 2.876 32.735 1.00 46.06 189 VAL A O 1
ATOM 1547 N N . SER A 1 190 ? -7.385 1.234 31.314 1.00 49.22 190 SER A N 1
ATOM 1548 C CA . SER A 1 190 ? -8.118 0.502 32.329 1.00 49.22 190 SER A CA 1
ATOM 1549 C C . SER A 1 190 ? -7.037 0.008 33.274 1.00 49.22 190 SER A C 1
ATOM 1551 O O . SER A 1 190 ? -6.109 -0.682 32.844 1.00 49.22 190 SER A O 1
ATOM 1553 N N . THR A 1 191 ? -7.110 0.412 34.537 1.00 54.31 191 THR A N 1
ATOM 1554 C CA . THR A 1 191 ? -6.142 0.065 35.584 1.00 54.31 191 THR A CA 1
ATOM 1555 C C . THR A 1 191 ? -5.794 -1.424 35.564 1.00 54.31 191 THR A C 1
ATOM 1557 O O . THR A 1 191 ? -4.648 -1.784 35.796 1.00 54.31 191 THR A O 1
ATOM 1560 N N . ALA A 1 192 ? -6.732 -2.291 35.173 1.00 53.75 192 ALA A N 1
ATOM 1561 C CA . ALA A 1 192 ? -6.506 -3.721 34.989 1.00 53.75 192 ALA A CA 1
ATOM 1562 C C . ALA A 1 192 ? -5.469 -4.078 33.900 1.00 53.75 192 ALA A C 1
ATOM 1564 O O . ALA A 1 192 ? -4.643 -4.960 34.123 1.00 53.75 192 ALA A O 1
ATOM 1565 N N . PHE A 1 193 ? -5.471 -3.407 32.741 1.00 55.94 193 PHE A N 1
ATOM 1566 C CA . PHE A 1 193 ? -4.506 -3.676 31.665 1.00 55.94 193 PHE A CA 1
ATOM 1567 C C . PHE A 1 193 ? -3.112 -3.159 32.022 1.00 55.94 193 PHE A C 1
ATOM 1569 O O . PHE A 1 193 ? -2.125 -3.846 31.782 1.00 55.94 193 PHE A O 1
ATOM 1576 N N . GLN A 1 194 ? -3.022 -1.989 32.662 1.00 58.22 194 GLN A N 1
ATOM 1577 C CA . GLN A 1 194 ? -1.741 -1.447 33.122 1.00 58.22 194 GLN A CA 1
ATOM 1578 C C . GLN A 1 194 ? -1.132 -2.314 34.231 1.00 58.22 194 GLN A C 1
ATOM 1580 O O . GLN A 1 194 ? 0.065 -2.583 34.216 1.00 58.22 194 GLN A O 1
ATOM 1585 N N . LEU A 1 195 ? -1.965 -2.841 35.135 1.00 58.34 195 LEU A N 1
ATOM 1586 C CA . LEU A 1 195 ? -1.545 -3.820 36.139 1.00 58.34 195 LEU A CA 1
ATOM 1587 C C . LEU A 1 195 ? -1.076 -5.136 35.500 1.00 58.34 195 LEU A C 1
ATOM 1589 O O . LEU A 1 195 ? -0.062 -5.682 35.922 1.00 58.34 195 LEU A O 1
ATOM 1593 N N . ALA A 1 196 ? -1.759 -5.628 34.462 1.00 61.34 196 ALA A N 1
ATOM 1594 C CA . ALA A 1 196 ? -1.351 -6.842 33.754 1.00 61.34 196 ALA A CA 1
ATOM 1595 C C . ALA A 1 196 ? -0.060 -6.651 32.935 1.00 61.34 196 ALA A C 1
ATOM 1597 O O . ALA A 1 196 ? 0.800 -7.529 32.935 1.00 61.34 196 ALA A O 1
ATOM 1598 N N . TYR A 1 197 ? 0.096 -5.505 32.267 1.00 60.72 197 TYR A N 1
ATOM 1599 C CA . TYR A 1 197 ? 1.292 -5.157 31.498 1.00 60.72 197 TYR A CA 1
ATOM 1600 C C . TYR A 1 197 ? 2.515 -4.978 32.405 1.00 60.72 197 TYR A C 1
ATOM 1602 O O . TYR A 1 197 ? 3.565 -5.560 32.137 1.00 60.72 197 TYR A O 1
ATOM 1610 N N . ASN A 1 198 ? 2.360 -4.265 33.526 1.00 66.81 198 ASN A N 1
ATOM 1611 C CA . ASN A 1 198 ? 3.415 -4.138 34.530 1.00 66.81 198 ASN A CA 1
ATOM 1612 C C . ASN A 1 198 ? 3.768 -5.501 35.143 1.00 66.81 198 ASN A C 1
ATOM 1614 O O . ASN A 1 198 ? 4.943 -5.810 35.282 1.00 66.81 198 ASN A O 1
ATOM 1618 N N . ALA A 1 199 ? 2.784 -6.368 35.407 1.00 65.12 199 ALA A N 1
ATOM 1619 C CA . ALA A 1 199 ? 3.043 -7.725 35.893 1.00 65.12 199 ALA A CA 1
ATOM 1620 C C . ALA A 1 199 ? 3.784 -8.616 34.874 1.00 65.12 199 ALA A C 1
ATOM 1622 O O . ALA A 1 199 ? 4.488 -9.544 35.267 1.00 65.12 199 ALA A O 1
ATOM 1623 N N . LEU A 1 200 ? 3.632 -8.368 33.570 1.00 60.94 200 LEU A N 1
ATOM 1624 C CA . LEU A 1 200 ? 4.377 -9.058 32.508 1.00 60.94 200 LEU A CA 1
ATOM 1625 C C . LEU A 1 200 ? 5.818 -8.543 32.387 1.00 60.94 200 LEU A C 1
ATOM 1627 O O . LEU A 1 200 ? 6.736 -9.345 32.224 1.00 60.94 200 LEU A O 1
ATOM 1631 N N . GLN A 1 201 ? 6.020 -7.230 32.515 1.00 62.66 201 GLN A N 1
ATOM 1632 C CA . GLN A 1 201 ? 7.350 -6.613 32.554 1.00 62.66 201 GLN A CA 1
ATOM 1633 C C . GLN A 1 201 ? 8.128 -7.027 33.815 1.00 62.66 201 GLN A C 1
ATOM 1635 O O . GLN A 1 201 ? 9.274 -7.463 33.703 1.00 62.66 201 GLN A O 1
ATOM 1640 N N . ASP A 1 202 ? 7.493 -7.022 34.991 1.00 54.38 202 ASP A N 1
ATOM 1641 C CA . ASP A 1 202 ? 8.115 -7.477 36.242 1.00 54.38 202 ASP A CA 1
ATOM 1642 C C . ASP A 1 202 ? 8.501 -8.958 36.183 1.00 54.38 202 ASP A C 1
ATOM 1644 O O . ASP A 1 202 ? 9.579 -9.322 36.640 1.00 54.38 202 ASP A O 1
ATOM 1648 N N . LYS A 1 203 ? 7.696 -9.821 35.548 1.00 52.75 203 LYS A N 1
ATOM 1649 C CA . LYS A 1 203 ? 8.069 -11.233 35.348 1.00 52.75 203 LYS A CA 1
ATOM 1650 C C . LYS A 1 203 ? 9.293 -11.405 34.452 1.00 52.75 203 LYS A C 1
ATOM 1652 O O . LYS A 1 203 ? 10.132 -12.251 34.745 1.00 52.75 203 LYS A O 1
ATOM 1657 N N . SER A 1 204 ? 9.426 -10.585 33.409 1.00 49.84 204 SER A N 1
ATOM 1658 C CA . SER A 1 204 ? 10.607 -10.619 32.537 1.00 49.84 204 SER A CA 1
ATOM 1659 C C . SER A 1 204 ? 11.887 -10.165 33.250 1.00 49.84 204 SER A C 1
ATOM 1661 O O . SER A 1 204 ? 12.970 -10.657 32.941 1.00 49.84 204 SER A O 1
ATOM 1663 N N . HIS A 1 205 ? 11.767 -9.297 34.261 1.00 47.41 205 HIS A N 1
ATOM 1664 C CA . HIS A 1 205 ? 12.885 -8.919 35.123 1.00 47.41 205 HIS A CA 1
ATOM 1665 C C . HIS A 1 205 ? 13.129 -9.927 36.253 1.00 47.41 205 HIS A C 1
ATOM 1667 O O . HIS A 1 205 ? 14.279 -10.177 36.597 1.00 47.41 205 HIS A O 1
ATOM 1673 N N . GLN A 1 206 ? 12.090 -10.558 36.801 1.00 44.38 206 GLN A N 1
ATOM 1674 C CA . GLN A 1 206 ? 12.209 -11.481 37.931 1.00 44.38 206 GLN A CA 1
ATOM 1675 C C . GLN A 1 206 ? 12.762 -12.862 37.531 1.00 44.38 206 GLN A C 1
ATOM 1677 O O . GLN A 1 206 ? 13.474 -13.479 38.322 1.00 44.38 206 GLN A O 1
ATOM 1682 N N . GLU A 1 207 ? 12.527 -13.326 36.297 1.00 41.81 207 GLU A N 1
ATOM 1683 C CA . GLU A 1 207 ? 13.147 -14.561 35.780 1.00 41.81 207 GLU A CA 1
ATOM 1684 C C . GLU A 1 207 ? 14.644 -14.400 35.461 1.00 41.81 207 GLU A C 1
ATOM 1686 O O . GLU A 1 207 ? 15.380 -15.385 35.473 1.00 41.81 207 GLU A O 1
ATOM 1691 N N . SER A 1 208 ? 15.134 -13.169 35.266 1.00 41.88 208 SER A N 1
ATOM 1692 C CA . SER A 1 208 ? 16.559 -12.904 35.015 1.00 41.88 208 SER A CA 1
ATOM 1693 C C . SER A 1 208 ? 17.432 -12.940 36.279 1.00 41.88 208 SER A C 1
ATOM 1695 O O . SER A 1 208 ? 18.654 -12.964 36.151 1.00 41.88 208 SER A O 1
ATOM 1697 N N . TYR A 1 209 ? 16.844 -12.947 37.482 1.00 42.66 209 TYR A N 1
ATOM 1698 C CA . TYR A 1 209 ? 17.586 -12.931 38.756 1.00 42.66 209 TYR A CA 1
ATOM 1699 C C . TYR A 1 209 ? 17.507 -14.241 39.552 1.00 42.66 209 TYR A C 1
ATOM 1701 O O . TYR A 1 209 ? 18.113 -14.336 40.614 1.00 42.66 209 TYR A O 1
ATOM 1709 N N . LEU A 1 210 ? 16.787 -15.259 39.067 1.00 44.72 210 LEU A N 1
ATOM 1710 C CA . LEU A 1 210 ? 16.589 -16.519 39.802 1.00 44.72 210 LEU A CA 1
ATOM 1711 C C . LEU A 1 210 ? 17.447 -17.694 39.313 1.00 44.72 210 LEU A C 1
ATOM 1713 O O . LEU A 1 210 ? 17.334 -18.785 39.866 1.00 44.72 210 LEU A O 1
ATOM 1717 N N . TYR A 1 211 ? 18.322 -17.493 38.323 1.00 41.56 211 TYR A N 1
ATOM 1718 C CA . TYR A 1 211 ? 19.128 -18.579 37.748 1.00 41.56 211 TYR A CA 1
ATOM 1719 C C . TYR A 1 211 ? 20.586 -18.662 38.221 1.00 41.56 211 TYR A C 1
ATOM 1721 O O . TYR A 1 211 ? 21.315 -19.492 37.686 1.00 41.56 211 TYR A O 1
ATOM 1729 N N . ASP A 1 212 ? 21.001 -17.880 39.225 1.00 41.44 212 ASP A N 1
ATOM 1730 C CA . ASP A 1 212 ? 22.417 -17.837 39.636 1.00 41.44 212 ASP A CA 1
ATOM 1731 C C . ASP A 1 212 ? 22.701 -18.065 41.134 1.00 41.44 212 ASP A C 1
ATOM 1733 O O . ASP A 1 212 ? 23.848 -17.927 41.541 1.00 41.44 212 ASP A O 1
ATOM 1737 N N . ASP A 1 213 ? 21.721 -18.453 41.971 1.00 42.97 213 ASP A N 1
ATOM 1738 C CA . ASP A 1 213 ? 21.993 -18.594 43.422 1.00 42.97 213 ASP A CA 1
ATOM 1739 C C . ASP A 1 213 ? 21.236 -19.718 44.166 1.00 42.97 213 ASP A C 1
ATOM 1741 O O . ASP A 1 213 ? 20.830 -19.577 45.318 1.00 42.97 213 ASP A O 1
ATOM 1745 N N . GLN A 1 214 ? 21.044 -20.879 43.528 1.00 41.75 214 GLN A N 1
ATOM 1746 C CA . GLN A 1 214 ? 20.651 -22.112 44.236 1.00 41.75 214 GLN A CA 1
ATOM 1747 C C . GLN A 1 214 ? 21.476 -23.324 43.780 1.00 41.75 214 GLN A C 1
ATOM 1749 O O . GLN A 1 214 ? 20.954 -24.329 43.296 1.00 41.75 214 GLN A O 1
ATOM 1754 N N . LEU A 1 215 ? 22.794 -23.244 43.981 1.00 44.88 215 LEU A N 1
ATOM 1755 C CA . LEU A 1 215 ? 23.589 -24.426 44.312 1.00 44.88 215 LEU A CA 1
ATOM 1756 C C . LEU A 1 215 ? 23.717 -24.478 45.840 1.00 44.88 215 LEU A C 1
ATOM 1758 O O . LEU A 1 215 ? 24.006 -23.471 46.465 1.00 44.88 215 LEU A O 1
ATOM 1762 N N . GLU A 1 216 ? 23.529 -25.668 46.408 1.00 45.50 216 GLU A N 1
ATOM 1763 C CA . GLU A 1 216 ? 23.536 -25.983 47.846 1.00 45.50 216 GLU A CA 1
ATOM 1764 C C . GLU A 1 216 ? 22.230 -25.701 48.605 1.00 45.50 216 GLU A C 1
ATOM 1766 O O . GLU A 1 216 ? 22.023 -24.660 49.212 1.00 45.50 216 GLU A O 1
ATOM 1771 N N . THR A 1 217 ? 21.357 -26.712 48.677 1.00 40.31 217 THR A N 1
ATOM 1772 C CA . THR A 1 217 ? 21.023 -27.354 49.965 1.00 40.31 217 THR A CA 1
ATOM 1773 C C . THR A 1 217 ? 20.063 -28.544 49.792 1.00 40.31 217 THR A C 1
ATOM 1775 O O . THR A 1 217 ? 18.923 -28.417 49.364 1.00 40.31 217 THR A O 1
ATOM 1778 N N . GLY A 1 218 ? 20.533 -29.730 50.199 1.00 35.66 218 GLY A N 1
ATOM 1779 C CA . GLY A 1 218 ? 19.725 -30.707 50.942 1.00 35.66 218 GLY A CA 1
ATOM 1780 C C . GLY A 1 218 ? 18.703 -31.576 50.197 1.00 35.66 218 GLY A C 1
ATOM 1781 O O . GLY A 1 218 ? 17.507 -31.488 50.461 1.00 35.66 218 GLY A O 1
ATOM 1782 N N . LEU A 1 219 ? 19.164 -32.558 49.414 1.00 37.19 219 LEU A N 1
ATOM 1783 C CA . LEU A 1 219 ? 18.368 -33.759 49.128 1.00 37.19 219 LEU A CA 1
ATOM 1784 C C . LEU A 1 219 ? 18.223 -34.600 50.408 1.00 37.19 219 LEU A C 1
ATOM 1786 O O . LEU A 1 219 ? 19.118 -35.372 50.743 1.00 37.19 219 LEU A O 1
ATOM 1790 N N . THR A 1 220 ? 17.078 -34.514 51.091 1.00 37.91 220 THR A N 1
ATOM 1791 C CA . THR A 1 220 ? 16.695 -35.524 52.094 1.00 37.91 220 THR A CA 1
ATOM 1792 C C . THR A 1 220 ? 15.421 -36.238 51.654 1.00 37.91 220 THR A C 1
ATOM 1794 O O . THR A 1 220 ? 14.308 -35.766 51.873 1.00 37.91 220 THR A O 1
ATOM 1797 N N . ARG A 1 221 ? 15.587 -37.409 51.024 1.00 37.81 221 ARG A N 1
ATOM 1798 C CA . ARG A 1 221 ? 14.511 -38.393 50.833 1.00 37.81 221 ARG A CA 1
ATOM 1799 C C . ARG A 1 221 ? 14.043 -38.884 52.204 1.00 37.81 221 ARG A C 1
ATOM 1801 O O . ARG A 1 221 ? 14.822 -39.509 52.920 1.00 37.81 221 ARG A O 1
ATOM 1808 N N . ARG A 1 222 ? 12.765 -38.698 52.533 1.00 37.88 222 ARG A N 1
ATOM 1809 C CA . ARG A 1 222 ? 12.073 -39.538 53.519 1.00 37.88 222 ARG A CA 1
ATOM 1810 C C . ARG A 1 222 ? 11.125 -40.475 52.784 1.00 37.88 222 ARG A C 1
ATOM 1812 O O . ARG A 1 222 ? 10.157 -40.033 52.177 1.00 37.88 222 ARG A O 1
ATOM 1819 N N . PHE A 1 223 ? 11.444 -41.762 52.838 1.00 39.56 223 PHE A N 1
ATOM 1820 C CA . PHE A 1 223 ? 10.473 -42.833 52.656 1.00 39.56 223 PHE A CA 1
ATOM 1821 C C . PHE A 1 223 ? 9.725 -43.025 53.977 1.00 39.56 223 PHE A C 1
ATOM 1823 O O . PHE A 1 223 ? 10.365 -43.025 55.028 1.00 39.56 223 PHE A O 1
ATOM 1830 N N . SER A 1 224 ? 8.418 -43.263 53.903 1.00 40.19 224 SER A N 1
ATOM 1831 C CA . SER A 1 224 ? 7.688 -44.002 54.933 1.00 40.19 224 SER A CA 1
ATOM 1832 C C . SER A 1 224 ? 6.766 -45.011 54.255 1.00 40.19 224 SER A C 1
ATOM 1834 O O . SER A 1 224 ? 6.130 -44.690 53.251 1.00 40.19 224 SER A O 1
ATOM 1836 N N . ILE A 1 225 ? 6.807 -46.222 54.808 1.00 40.59 225 ILE A N 1
ATOM 1837 C CA . ILE A 1 225 ? 5.973 -47.401 54.541 1.00 40.59 225 ILE A CA 1
ATOM 1838 C C . ILE A 1 225 ? 4.565 -47.156 55.085 1.00 40.59 225 ILE A C 1
ATOM 1840 O O . ILE A 1 225 ? 4.477 -46.510 56.156 1.00 40.59 225 ILE A O 1
#